Protein AF-A0A950K6H1-F1 (afdb_monomer)

Sequence (233 aa):
MTDSRLSSCKRCFKPLAPEDFAQDRAMVLLGRAYCSFCLEAMTPTCHLCRKPVHEADFADGRAVTLQGVRFCDSCMEQAVRSEEPLHVVRVEKPDLGGKSRRASIRFVPPLDCELILKPSGLKGLLSANVAKLWIDVSEGGLRAIVQGKYPSGDLLQGKFVHPELDGKMEFEGVVRHARLSERFPDCTLVGLMFQEPSTLLQAFIRDVLGRDPGMYSLNPPTPKPRPPSARSA

Mean predicted aligned error: 16.95 Å

Foldseek 3Di:
DPPQPQAAALQPRHTDDPVCVVVVQWDQDPNHIHGPVVVQVVFAAAPPPRHGDHPVCVVVVQWDQDPNGIHGNVCVVVVVVVPPPPPPPPPPDDPDDDPPPDDWDKFAADPQKDKFKAFDDPRRVPDGRQFSAWGIDILFWGKTKGAADDAFQTKMKMWIDGPPDPDIDIWMWTFHDWDDDPVDPRIIITITTTDPRDPVNNCCCCPPRVDDPSPDPPDDPDPDPDPDPPPDD

Structure (mmCIF, N/CA/C/O backbone):
data_AF-A0A950K6H1-F1
#
_entry.id   AF-A0A950K6H1-F1
#
loop_
_atom_site.group_PDB
_atom_site.id
_atom_site.type_symbol
_atom_site.label_atom_id
_atom_site.label_alt_id
_atom_site.label_comp_id
_atom_site.label_asym_id
_atom_site.label_entity_id
_atom_site.label_seq_id
_atom_site.pdbx_PDB_ins_code
_atom_site.Cartn_x
_atom_site.Cartn_y
_atom_site.Cartn_z
_atom_site.occupancy
_atom_site.B_iso_or_equiv
_atom_site.auth_seq_id
_atom_site.auth_comp_id
_atom_site.auth_asym_id
_atom_site.auth_atom_id
_atom_site.pdbx_PDB_model_num
ATOM 1 N N . MET A 1 1 ? -26.981 -26.050 -14.667 1.00 37.44 1 MET A N 1
ATOM 2 C CA . MET A 1 1 ? -26.924 -24.953 -13.680 1.00 37.44 1 MET A CA 1
ATOM 3 C C . MET A 1 1 ? -25.474 -24.513 -13.574 1.00 37.44 1 MET A C 1
ATOM 5 O O . MET A 1 1 ? -24.704 -25.137 -12.860 1.00 37.44 1 MET A O 1
ATOM 9 N N . THR A 1 2 ? -25.059 -23.548 -14.392 1.00 42.50 2 THR A N 1
ATOM 10 C CA . THR A 1 2 ? -23.705 -22.984 -14.355 1.00 42.50 2 THR A CA 1
ATOM 11 C C . THR A 1 2 ? -23.671 -21.921 -13.272 1.00 42.50 2 THR A C 1
ATOM 13 O O . THR A 1 2 ? -24.228 -20.836 -13.434 1.00 42.50 2 THR A O 1
ATOM 16 N N . ASP A 1 3 ? -23.065 -22.289 -12.149 1.00 41.00 3 ASP A N 1
ATOM 17 C CA . ASP A 1 3 ? -22.821 -21.442 -10.990 1.00 41.00 3 ASP A CA 1
ATOM 18 C C . ASP A 1 3 ? -21.875 -20.306 -11.411 1.00 41.00 3 ASP A C 1
ATOM 20 O O . ASP A 1 3 ? -20.647 -20.403 -11.355 1.00 41.00 3 ASP A O 1
ATOM 24 N N . SER A 1 4 ? -22.466 -19.262 -11.991 1.00 49.91 4 SER A N 1
ATOM 25 C CA . SER A 1 4 ? -21.764 -18.098 -12.516 1.00 49.91 4 SER A CA 1
ATOM 26 C C . SER A 1 4 ? -21.333 -17.286 -11.311 1.00 49.91 4 SER A C 1
ATOM 28 O O . SER A 1 4 ? -22.061 -16.408 -10.852 1.00 49.91 4 SER A O 1
ATOM 30 N N . ARG A 1 5 ? -20.180 -17.646 -10.735 1.00 59.09 5 ARG A N 1
ATOM 31 C CA . ARG A 1 5 ? -19.565 -16.898 -9.640 1.00 59.09 5 ARG A CA 1
ATOM 32 C C . ARG A 1 5 ? -19.398 -15.458 -10.104 1.00 59.09 5 ARG A C 1
ATOM 34 O O . ARG A 1 5 ? -18.479 -15.149 -10.859 1.00 59.09 5 ARG A O 1
ATOM 41 N N . LEU A 1 6 ? -20.310 -14.602 -9.653 1.00 63.28 6 LEU A N 1
ATOM 42 C CA . LEU A 1 6 ? -20.208 -13.161 -9.800 1.00 63.28 6 LEU A CA 1
ATOM 43 C C . LEU A 1 6 ? -18.858 -12.758 -9.215 1.00 63.28 6 LEU A C 1
ATOM 45 O O . LEU A 1 6 ? -18.609 -12.897 -8.015 1.00 63.28 6 LEU A O 1
ATOM 49 N N . SER A 1 7 ? -17.958 -12.331 -10.089 1.00 80.69 7 SER A N 1
ATOM 50 C CA . SER A 1 7 ? -16.688 -11.766 -9.664 1.00 80.69 7 SER A CA 1
ATOM 51 C C . SER A 1 7 ? -16.955 -10.334 -9.210 1.00 80.69 7 SER A C 1
ATOM 53 O O . SER A 1 7 ? -17.874 -9.678 -9.685 1.00 80.69 7 SER A O 1
ATOM 55 N N . SER A 1 8 ? -16.217 -9.841 -8.222 1.00 91.06 8 SER A N 1
ATOM 56 C CA . SER A 1 8 ? -16.314 -8.446 -7.789 1.00 91.06 8 SER A CA 1
ATOM 57 C C . SER A 1 8 ? -14.997 -7.742 -8.059 1.00 91.06 8 SER A C 1
ATOM 59 O O . SER A 1 8 ? -13.924 -8.346 -7.990 1.00 91.06 8 SER A O 1
ATOM 61 N N . CYS A 1 9 ? -15.073 -6.454 -8.391 1.00 85.50 9 CYS A N 1
ATOM 62 C CA . CYS A 1 9 ? -13.895 -5.625 -8.571 1.00 85.50 9 CYS A CA 1
ATOM 63 C C . CYS A 1 9 ? -13.080 -5.645 -7.280 1.00 85.50 9 CYS A C 1
ATOM 65 O O . CYS A 1 9 ? -13.555 -5.223 -6.228 1.00 85.50 9 CYS A O 1
ATOM 67 N N . LYS A 1 10 ? -11.822 -6.065 -7.359 1.00 84.00 10 LYS A N 1
ATOM 68 C CA . LYS A 1 10 ? -10.937 -6.194 -6.205 1.00 84.00 10 LYS A CA 1
ATOM 69 C C . LYS A 1 10 ? -10.739 -4.875 -5.459 1.00 84.00 10 LYS A C 1
ATOM 71 O O . LYS A 1 10 ? -10.512 -4.890 -4.252 1.00 84.00 10 LYS A O 1
ATOM 76 N N . ARG A 1 11 ? -10.812 -3.745 -6.170 1.00 78.44 11 ARG A N 1
ATOM 77 C CA . ARG A 1 11 ? -10.547 -2.409 -5.621 1.00 78.44 11 ARG A CA 1
ATOM 78 C C . ARG A 1 11 ? -11.780 -1.756 -4.996 1.00 78.44 11 ARG A C 1
ATOM 80 O O . ARG A 1 11 ? -11.687 -1.235 -3.892 1.00 78.44 11 ARG A O 1
ATOM 87 N N . CYS A 1 12 ? -12.916 -1.753 -5.694 1.00 85.19 12 CYS A N 1
ATOM 88 C CA . CYS A 1 12 ? -14.131 -1.060 -5.239 1.00 85.19 12 CYS A CA 1
ATOM 89 C C . CYS A 1 12 ? -15.269 -1.994 -4.816 1.00 85.19 12 CYS A C 1
ATOM 91 O O . CYS A 1 12 ? -16.334 -1.511 -4.448 1.00 85.19 12 CYS A O 1
ATOM 93 N N . PHE A 1 13 ? -15.066 -3.312 -4.881 1.00 87.25 13 PHE A N 1
ATOM 94 C CA . PHE A 1 13 ? -16.049 -4.353 -4.560 1.00 87.25 13 PHE A CA 1
ATOM 95 C C . PHE A 1 13 ? -17.332 -4.320 -5.407 1.00 87.25 13 PHE A C 1
ATOM 97 O O . PHE A 1 13 ? -18.255 -5.086 -5.136 1.00 87.25 13 PHE A O 1
ATOM 104 N N . LYS A 1 14 ? -17.391 -3.487 -6.460 1.00 88.94 14 LYS A N 1
ATOM 105 C CA . LYS A 1 14 ? -18.505 -3.468 -7.416 1.00 88.94 14 LYS A CA 1
ATOM 106 C C . LYS A 1 14 ? -18.672 -4.871 -8.023 1.00 88.94 14 LYS A C 1
ATOM 108 O O . LYS A 1 14 ? -17.669 -5.406 -8.502 1.00 88.94 14 LYS A O 1
ATOM 113 N N . PRO A 1 15 ? -19.878 -5.463 -8.021 1.00 91.81 15 PRO A N 1
ATOM 114 C CA . PRO A 1 15 ? -20.121 -6.721 -8.716 1.00 91.81 15 PRO A CA 1
ATOM 115 C C . PRO A 1 15 ? -19.851 -6.545 -10.215 1.00 91.81 15 PRO A C 1
ATOM 117 O O . PRO A 1 15 ? -20.205 -5.518 -10.794 1.00 91.81 15 PRO A O 1
ATOM 120 N N . LEU A 1 16 ? -19.181 -7.530 -10.802 1.00 90.88 16 LEU A N 1
ATOM 121 C CA . LEU A 1 16 ? -18.808 -7.593 -12.208 1.00 90.88 16 LEU A CA 1
ATOM 122 C C . LEU A 1 16 ? -19.542 -8.770 -12.832 1.00 90.88 16 LEU A C 1
ATOM 124 O O . LEU A 1 16 ? -19.395 -9.920 -12.403 1.00 90.88 16 LEU A O 1
ATOM 128 N N . ALA A 1 17 ? -20.362 -8.460 -13.823 1.00 91.19 17 ALA A N 1
ATOM 129 C CA . ALA A 1 17 ? -21.080 -9.463 -14.580 1.00 91.19 17 ALA A CA 1
ATOM 130 C C . ALA A 1 17 ? -20.178 -10.005 -15.707 1.00 91.19 17 ALA A C 1
ATOM 132 O O . ALA A 1 17 ? -19.248 -9.311 -16.129 1.00 91.19 17 ALA A O 1
ATOM 133 N N . PRO A 1 18 ? -20.405 -11.228 -16.215 1.00 87.81 18 PRO A N 1
ATOM 134 C CA . PRO A 1 18 ? -19.658 -11.763 -17.357 1.00 87.81 18 PRO A CA 1
ATOM 135 C C . PRO A 1 18 ? -19.636 -10.815 -18.569 1.00 87.81 18 PRO A C 1
ATOM 137 O O . PRO A 1 18 ? -18.629 -10.719 -19.270 1.00 87.81 18 PRO A O 1
ATOM 140 N N . GLU A 1 19 ? -20.713 -10.057 -18.775 1.00 90.50 19 GLU A N 1
ATOM 141 C CA . GLU A 1 19 ? -20.852 -9.071 -19.846 1.00 90.50 19 GLU A CA 1
ATOM 142 C C . GLU A 1 19 ? -19.884 -7.894 -19.684 1.00 90.50 19 GLU A C 1
ATOM 144 O O . GLU A 1 19 ? -19.441 -7.336 -20.685 1.00 90.50 19 GLU A O 1
ATOM 149 N N . ASP A 1 20 ? -19.508 -7.535 -18.450 1.00 87.62 20 ASP A N 1
ATOM 150 C CA . ASP A 1 20 ? -18.520 -6.480 -18.211 1.00 87.62 20 ASP A CA 1
ATOM 151 C C . ASP A 1 20 ? -17.143 -6.885 -18.757 1.00 87.62 20 ASP A C 1
ATOM 153 O O . ASP A 1 20 ? -16.420 -6.035 -19.268 1.00 87.62 20 ASP A O 1
ATOM 157 N N . PHE A 1 21 ? -16.787 -8.171 -18.703 1.00 85.94 21 PHE A N 1
ATOM 158 C CA . PHE A 1 21 ? -15.536 -8.677 -19.281 1.00 85.94 21 PHE A CA 1
ATOM 159 C C . PHE A 1 21 ? -15.615 -8.777 -20.802 1.00 85.94 21 PHE A C 1
ATOM 161 O O . PHE A 1 21 ? -14.654 -8.447 -21.485 1.00 85.94 21 PHE A O 1
ATOM 168 N N . ALA A 1 22 ? -16.765 -9.188 -21.341 1.00 85.62 22 ALA A N 1
ATOM 169 C CA . ALA A 1 22 ? -16.975 -9.257 -22.786 1.00 85.62 22 ALA A CA 1
ATOM 170 C C . ALA A 1 22 ? -16.971 -7.872 -23.465 1.00 85.62 22 ALA A C 1
ATOM 172 O O . ALA A 1 22 ? -16.726 -7.780 -24.663 1.00 85.62 22 ALA A O 1
ATOM 173 N N . GLN A 1 23 ? -17.270 -6.807 -22.713 1.00 87.69 23 GLN A N 1
ATOM 174 C CA . GLN A 1 23 ? -17.321 -5.421 -23.196 1.00 87.69 23 GLN A CA 1
ATOM 175 C C . GLN A 1 23 ? -16.101 -4.581 -22.780 1.00 87.69 23 GLN A C 1
ATOM 177 O O . GLN A 1 23 ? -16.183 -3.354 -22.824 1.00 87.69 23 GLN A O 1
ATOM 182 N N . ASP A 1 24 ? -15.017 -5.203 -22.300 1.00 82.31 24 ASP A N 1
ATOM 183 C CA . ASP A 1 24 ? -13.815 -4.524 -21.780 1.00 82.31 24 ASP A CA 1
ATOM 184 C C . ASP A 1 24 ? -14.096 -3.495 -20.658 1.00 82.31 24 ASP A C 1
ATOM 186 O O . ASP A 1 24 ? -13.297 -2.607 -20.354 1.00 82.31 24 ASP A O 1
ATOM 190 N N . ARG A 1 25 ? -15.242 -3.616 -19.979 1.00 83.88 25 ARG A N 1
ATOM 191 C CA . ARG A 1 25 ? -15.617 -2.822 -18.793 1.00 83.88 25 ARG A CA 1
ATOM 192 C C . ARG A 1 25 ? -15.052 -3.410 -17.502 1.00 83.88 25 ARG A C 1
ATOM 194 O O . ARG A 1 25 ? -15.113 -2.768 -16.447 1.00 83.88 25 ARG A O 1
ATOM 201 N N . ALA A 1 26 ? -14.490 -4.608 -17.576 1.00 85.75 26 ALA A N 1
ATOM 202 C CA . ALA A 1 26 ? -13.749 -5.268 -16.522 1.00 85.75 26 ALA A CA 1
ATOM 203 C C . ALA A 1 26 ? -12.592 -6.078 -17.111 1.00 85.75 26 ALA A C 1
ATOM 205 O O . ALA A 1 26 ? -12.701 -6.633 -18.198 1.00 85.75 26 ALA A O 1
ATOM 206 N N . MET A 1 27 ? -11.495 -6.182 -16.368 1.00 85.31 27 MET A N 1
ATOM 207 C CA . MET A 1 27 ? -10.331 -6.975 -16.761 1.00 85.31 27 MET A CA 1
ATOM 208 C C . MET A 1 27 ? -9.844 -7.807 -15.581 1.00 85.31 27 MET A C 1
ATOM 210 O O . MET A 1 27 ? -9.952 -7.391 -14.423 1.00 85.31 27 MET A O 1
ATOM 214 N N . VAL A 1 28 ? -9.297 -8.985 -15.877 1.00 78.81 28 VAL A N 1
ATOM 215 C CA . VAL A 1 28 ? -8.592 -9.806 -14.893 1.00 78.81 28 VAL A CA 1
ATOM 216 C C . VAL A 1 28 ? -7.100 -9.508 -14.988 1.00 78.81 28 VAL A C 1
ATOM 218 O O . VAL A 1 28 ? -6.472 -9.798 -15.999 1.00 78.81 28 VAL A O 1
ATOM 221 N N . LEU A 1 29 ? -6.529 -8.957 -13.921 1.00 66.19 29 LEU A N 1
ATOM 222 C CA . LEU A 1 29 ? -5.090 -8.758 -13.769 1.00 66.19 29 LEU A CA 1
ATOM 223 C C . LEU A 1 29 ? -4.595 -9.640 -12.628 1.00 66.19 29 LEU A C 1
ATOM 225 O O . LEU A 1 29 ? -5.136 -9.577 -11.523 1.00 66.19 29 LEU A O 1
ATOM 229 N N . LEU A 1 30 ? -3.590 -10.479 -12.898 1.00 71.62 30 LEU A N 1
ATOM 230 C CA . LEU A 1 30 ? -2.987 -11.383 -11.905 1.00 71.62 30 LEU A CA 1
ATOM 231 C C . LEU A 1 30 ? -4.039 -12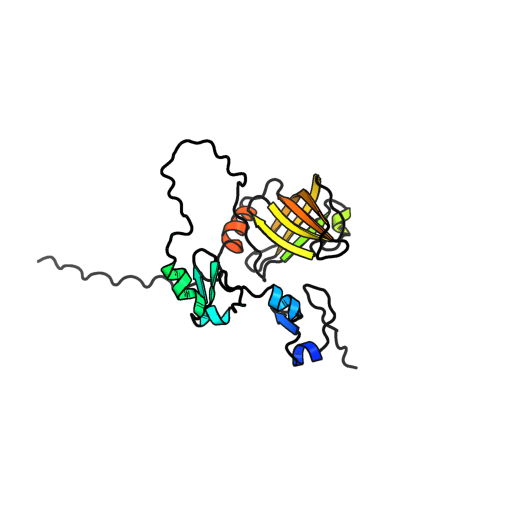.227 -11.149 1.00 71.62 30 LEU A C 1
ATOM 233 O O . LEU A 1 30 ? -4.023 -12.344 -9.925 1.00 71.62 30 LEU A O 1
ATOM 237 N N . GLY A 1 31 ? -5.022 -12.763 -11.882 1.00 70.75 31 GLY A N 1
ATOM 238 C CA . GLY A 1 31 ? -6.105 -13.578 -11.315 1.00 70.75 31 GLY A CA 1
ATOM 239 C C . GLY A 1 31 ? -7.152 -12.801 -10.503 1.00 70.75 31 GLY A C 1
ATOM 240 O O . GLY A 1 31 ? -8.008 -13.413 -9.864 1.00 70.75 31 GLY A O 1
ATOM 241 N N . ARG A 1 32 ? -7.116 -11.463 -10.510 1.00 80.12 32 ARG A N 1
ATOM 242 C CA . ARG A 1 32 ? -8.060 -10.589 -9.796 1.00 80.12 32 ARG A CA 1
ATOM 243 C C . ARG A 1 32 ? -8.846 -9.736 -10.778 1.00 80.12 32 ARG A C 1
ATOM 245 O O . ARG A 1 32 ? -8.272 -9.138 -11.680 1.00 80.12 32 ARG A O 1
ATOM 252 N N . ALA A 1 33 ? -10.158 -9.654 -10.589 1.00 84.69 33 ALA A N 1
ATOM 253 C CA . ALA A 1 33 ? -11.021 -8.845 -11.441 1.00 84.69 33 ALA A CA 1
ATOM 254 C C . ALA A 1 33 ? -11.026 -7.374 -11.002 1.00 84.69 33 ALA A C 1
ATOM 256 O O . ALA A 1 33 ? -11.106 -7.081 -9.810 1.00 84.69 33 ALA A O 1
ATOM 257 N N . TYR A 1 34 ? -10.996 -6.440 -11.947 1.00 85.00 34 TYR A N 1
ATOM 258 C CA . TYR A 1 34 ? -11.088 -5.000 -11.708 1.00 85.00 34 TYR A CA 1
ATOM 259 C C . TYR A 1 34 ? -12.068 -4.370 -12.700 1.00 85.00 34 TYR A C 1
ATOM 261 O O . TYR A 1 34 ? -12.096 -4.764 -13.860 1.00 85.00 34 TYR A O 1
ATOM 269 N N . CYS A 1 35 ? -12.854 -3.378 -12.268 1.00 89.31 35 CYS A N 1
ATOM 270 C CA . CYS A 1 35 ? -13.649 -2.571 -13.198 1.00 89.31 35 CYS A CA 1
ATOM 271 C C . CYS A 1 35 ? -12.766 -1.564 -13.947 1.00 89.31 35 CYS A C 1
ATOM 273 O O . CYS A 1 35 ? -11.751 -1.112 -13.407 1.00 89.31 35 CYS A O 1
ATOM 275 N N . SER A 1 36 ? -13.198 -1.155 -15.140 1.00 85.88 36 SER A N 1
ATOM 276 C CA . SER A 1 36 ? -12.509 -0.189 -16.007 1.00 85.88 36 SER A CA 1
ATOM 277 C C . SER A 1 36 ? -12.132 1.099 -15.279 1.00 85.88 36 SER A C 1
ATOM 279 O O . SER A 1 36 ? -10.978 1.502 -15.308 1.00 85.88 36 SER A O 1
ATOM 281 N N . PHE A 1 37 ? -13.048 1.679 -14.502 1.00 84.25 37 PHE A N 1
ATOM 282 C CA . PHE A 1 37 ? -12.764 2.895 -13.733 1.00 84.25 37 PHE A CA 1
ATOM 283 C C . PHE A 1 37 ? -11.626 2.708 -12.717 1.00 84.25 37 PHE A C 1
ATOM 285 O O . PHE A 1 37 ? -10.766 3.569 -12.534 1.00 84.25 37 PHE A O 1
ATOM 292 N N . CYS A 1 38 ? -11.610 1.570 -12.018 1.00 79.88 38 CYS A N 1
ATOM 293 C CA . CYS A 1 38 ? -10.542 1.269 -11.074 1.00 79.88 38 CYS A CA 1
ATOM 294 C C . CYS A 1 38 ? -9.221 0.978 -11.777 1.00 79.88 38 CYS A C 1
ATOM 296 O O . CYS A 1 38 ? -8.193 1.319 -11.196 1.00 79.88 38 CYS A O 1
ATOM 298 N N . LEU A 1 39 ? -9.257 0.374 -12.968 1.00 77.06 39 LEU A N 1
ATOM 299 C CA . LEU A 1 39 ? -8.095 0.141 -13.826 1.00 77.06 39 LEU A CA 1
ATOM 300 C C . LEU A 1 39 ? -7.504 1.456 -14.322 1.00 77.06 39 LEU A C 1
ATOM 302 O O . LEU A 1 39 ? -6.329 1.687 -14.075 1.00 77.06 39 LEU A O 1
ATOM 306 N N . GLU A 1 40 ? -8.315 2.348 -14.891 1.00 76.00 40 GLU A N 1
ATOM 307 C CA . GLU A 1 40 ? -7.899 3.690 -15.324 1.00 76.00 40 GLU A CA 1
ATOM 308 C C . GLU A 1 40 ? -7.264 4.479 -14.176 1.00 76.00 40 GLU A C 1
ATOM 310 O O . GLU A 1 40 ? -6.210 5.089 -14.324 1.00 76.00 40 GLU A O 1
ATOM 315 N N . ALA A 1 41 ? -7.855 4.407 -12.981 1.00 74.19 41 ALA A N 1
ATOM 316 C CA . ALA A 1 41 ? -7.310 5.048 -11.789 1.00 74.19 41 ALA A CA 1
ATOM 317 C C . ALA A 1 41 ? -6.044 4.367 -11.225 1.00 74.19 41 ALA A C 1
ATOM 319 O O . ALA A 1 41 ? -5.508 4.837 -10.218 1.00 74.19 41 ALA A O 1
ATOM 320 N N . MET A 1 42 ? -5.628 3.214 -11.754 1.00 72.00 42 MET A N 1
ATOM 321 C CA . MET A 1 42 ? -4.324 2.584 -11.484 1.00 72.00 42 MET A CA 1
ATOM 322 C C . MET A 1 42 ? -3.361 2.763 -12.655 1.00 72.00 42 MET A C 1
ATOM 324 O O . MET A 1 42 ? -2.160 2.583 -12.461 1.00 72.00 42 MET A O 1
ATOM 328 N N . THR A 1 43 ? -3.862 3.107 -13.845 1.00 76.12 43 THR A N 1
ATOM 329 C CA . THR A 1 43 ? -3.027 3.295 -15.021 1.00 76.12 43 THR A CA 1
ATOM 330 C C . THR A 1 43 ? -2.043 4.427 -14.742 1.00 76.12 43 THR A C 1
ATOM 332 O O . THR A 1 43 ? -2.446 5.525 -14.338 1.00 76.12 43 THR A O 1
ATOM 335 N N . PRO A 1 44 ? -0.738 4.178 -14.919 1.00 76.06 44 PRO A N 1
ATOM 336 C CA . PRO A 1 44 ? 0.261 5.226 -14.849 1.00 76.06 44 PRO A CA 1
ATOM 337 C C . PRO A 1 44 ? -0.117 6.383 -15.771 1.00 76.06 44 PRO A C 1
ATOM 339 O O . PRO A 1 44 ? -0.631 6.164 -16.860 1.00 76.06 44 PRO A O 1
ATOM 342 N N . THR A 1 45 ? 0.135 7.620 -15.353 1.00 86.00 45 THR A N 1
ATOM 343 C CA . THR A 1 45 ? -0.126 8.797 -16.192 1.00 86.00 45 THR A CA 1
ATOM 344 C C . THR A 1 45 ? 1.162 9.553 -16.458 1.00 86.00 45 THR A C 1
ATOM 346 O O . THR A 1 45 ? 2.074 9.574 -15.629 1.00 86.00 45 THR A O 1
ATOM 349 N N . CYS A 1 46 ? 1.236 10.188 -17.625 1.00 87.75 46 CYS A N 1
ATOM 350 C CA . CYS A 1 46 ? 2.344 11.045 -17.996 1.00 87.75 46 CYS A CA 1
ATOM 351 C C . CYS A 1 46 ? 2.394 12.246 -17.051 1.00 87.75 46 CYS A C 1
ATOM 353 O O . CYS A 1 46 ? 1.383 12.900 -16.797 1.00 87.75 46 CYS A O 1
ATOM 355 N N . HIS A 1 47 ? 3.579 12.578 -16.553 1.00 84.69 47 HIS A N 1
ATOM 356 C CA . HIS A 1 47 ? 3.752 13.671 -15.604 1.00 84.69 47 HIS A CA 1
ATOM 357 C C . HIS A 1 47 ? 3.338 15.038 -16.157 1.00 84.69 47 HIS A C 1
ATOM 359 O O . HIS A 1 47 ? 2.721 15.823 -15.435 1.00 84.69 47 HIS A O 1
ATOM 365 N N . LEU A 1 48 ? 3.643 15.299 -17.431 1.00 86.94 48 LEU A N 1
ATOM 366 C CA . LEU A 1 48 ? 3.354 16.575 -18.082 1.00 86.94 48 LEU A CA 1
ATOM 367 C C . LEU A 1 48 ? 1.886 16.669 -18.497 1.00 86.94 48 LEU A C 1
ATOM 369 O O . LEU A 1 48 ? 1.149 17.510 -17.989 1.00 86.94 48 LEU A O 1
ATOM 373 N N . CYS A 1 49 ? 1.435 15.784 -19.386 1.00 89.94 49 CYS A N 1
ATOM 374 C CA . CYS A 1 49 ? 0.109 15.904 -19.994 1.00 89.94 49 CYS A CA 1
ATOM 375 C C . CYS A 1 49 ? -0.999 15.128 -19.270 1.00 89.94 49 CYS A C 1
ATOM 377 O O . CYS A 1 49 ? -2.155 15.213 -19.677 1.00 89.94 49 CYS A O 1
ATOM 379 N N . ARG A 1 50 ? -0.668 14.353 -18.225 1.00 85.38 50 ARG A N 1
ATOM 380 C CA . ARG A 1 50 ? -1.600 13.524 -17.432 1.00 85.38 50 ARG A CA 1
ATOM 381 C C . ARG A 1 50 ? -2.358 12.452 -18.217 1.00 85.38 50 ARG A C 1
ATOM 383 O O . ARG A 1 50 ? -3.207 11.780 -17.639 1.00 85.38 50 ARG A O 1
ATOM 390 N N . LYS A 1 51 ? -2.028 12.242 -19.494 1.00 88.06 51 LYS A N 1
ATOM 391 C CA . LYS A 1 51 ? -2.586 11.145 -20.291 1.00 88.06 51 LYS A CA 1
ATOM 392 C C . LYS A 1 51 ? -2.146 9.792 -19.718 1.00 88.06 51 LYS A C 1
ATOM 394 O O . LYS A 1 51 ? -1.022 9.712 -19.214 1.00 88.06 51 LYS A O 1
ATOM 399 N N . PRO A 1 52 ? -2.992 8.751 -19.787 1.00 82.69 52 PRO A N 1
ATOM 400 C CA . PRO A 1 52 ? -2.597 7.390 -19.444 1.00 82.69 52 PRO A CA 1
ATOM 401 C C . PRO A 1 52 ? -1.373 6.949 -20.254 1.00 82.69 52 PRO A C 1
ATOM 403 O O . PRO A 1 52 ? -1.230 7.323 -21.416 1.00 82.69 52 PRO A O 1
ATOM 406 N N . VAL A 1 53 ? -0.492 6.186 -19.619 1.00 85.88 53 VAL A N 1
ATOM 407 C CA . VAL A 1 53 ? 0.696 5.579 -20.219 1.00 85.88 53 VAL A CA 1
ATOM 408 C C 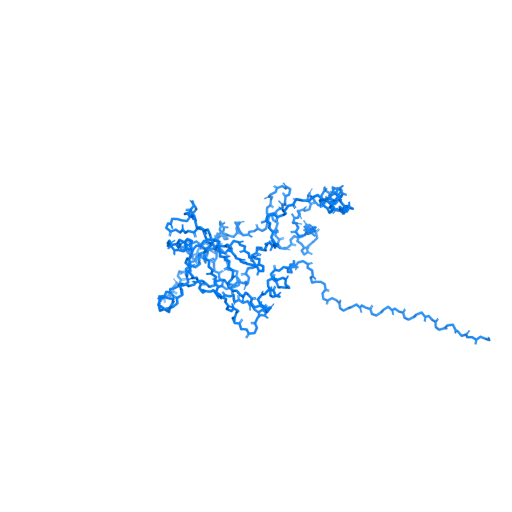. VAL A 1 53 ? 0.661 4.100 -19.867 1.00 85.88 53 VAL A C 1
ATOM 410 O O . VAL A 1 53 ? 0.705 3.740 -18.686 1.00 85.88 53 VAL A O 1
ATOM 413 N N . HIS A 1 54 ? 0.530 3.251 -20.878 1.00 82.00 54 HIS A N 1
ATOM 414 C CA . HIS A 1 54 ? 0.422 1.810 -20.700 1.00 82.00 54 HIS A CA 1
ATOM 415 C C . HIS A 1 54 ? 1.811 1.169 -20.685 1.00 82.00 54 HIS A C 1
ATOM 417 O O . HIS A 1 54 ? 2.755 1.697 -21.261 1.00 82.00 54 HIS A O 1
ATOM 423 N N . GLU A 1 55 ? 1.952 0.005 -20.046 1.00 75.31 55 GLU A N 1
ATOM 424 C CA . GLU A 1 55 ? 3.236 -0.717 -20.010 1.00 75.31 55 GLU A CA 1
ATOM 425 C C . GLU A 1 55 ? 3.747 -1.087 -21.409 1.00 75.31 55 GLU A C 1
ATOM 427 O O . GLU A 1 55 ? 4.945 -0.995 -21.667 1.00 75.31 55 GLU A O 1
ATOM 432 N N . ALA A 1 56 ? 2.835 -1.414 -22.331 1.00 73.81 56 ALA A N 1
ATOM 433 C CA . ALA A 1 56 ? 3.167 -1.668 -23.731 1.00 73.81 56 ALA A CA 1
ATOM 434 C C . ALA A 1 56 ? 3.867 -0.469 -24.394 1.00 73.81 56 ALA A C 1
ATOM 436 O O . ALA A 1 56 ? 4.786 -0.659 -25.183 1.00 73.81 56 ALA A O 1
ATOM 437 N N . ASP A 1 57 ? 3.514 0.765 -24.012 1.00 81.00 57 ASP A N 1
ATOM 438 C CA . ASP A 1 57 ? 4.155 1.959 -24.563 1.00 81.00 57 ASP A CA 1
ATOM 439 C C . ASP A 1 57 ? 5.634 2.041 -24.153 1.00 81.00 57 ASP A C 1
ATOM 441 O O . ASP A 1 57 ? 6.454 2.511 -24.934 1.00 81.00 57 ASP A O 1
ATOM 445 N N . PHE A 1 58 ? 6.008 1.545 -22.967 1.00 78.00 58 PHE A N 1
ATOM 446 C CA . PHE A 1 58 ? 7.414 1.479 -22.549 1.00 78.00 58 PHE A CA 1
ATOM 447 C C . PHE A 1 58 ? 8.176 0.380 -23.290 1.00 78.00 58 PHE A C 1
ATOM 449 O O . PHE A 1 58 ? 9.309 0.606 -23.710 1.00 78.00 58 PHE A O 1
ATOM 456 N N . ALA A 1 59 ? 7.556 -0.790 -23.478 1.00 72.81 59 ALA A N 1
ATOM 457 C CA . ALA A 1 59 ? 8.150 -1.890 -24.239 1.00 72.81 59 ALA A CA 1
ATOM 458 C C . ALA A 1 59 ? 8.414 -1.496 -25.704 1.00 72.81 59 ALA A C 1
ATOM 460 O O . ALA A 1 59 ? 9.447 -1.856 -26.264 1.00 72.81 59 ALA A O 1
ATOM 461 N N . ASP A 1 60 ? 7.520 -0.692 -26.283 1.00 81.62 60 ASP A N 1
ATOM 462 C CA . ASP A 1 60 ? 7.623 -0.179 -27.651 1.00 81.62 60 ASP A CA 1
ATOM 463 C C . ASP A 1 60 ? 8.500 1.085 -27.771 1.00 81.62 60 ASP A C 1
ATOM 465 O O . ASP A 1 60 ? 8.643 1.634 -28.863 1.00 81.62 60 ASP A O 1
ATOM 469 N N . GLY A 1 61 ? 9.046 1.605 -26.663 1.00 81.44 61 GLY A N 1
ATOM 470 C CA . GLY A 1 61 ? 9.821 2.854 -26.646 1.00 81.44 61 GLY A CA 1
ATOM 471 C C . GLY A 1 61 ? 9.002 4.129 -26.905 1.00 81.44 61 GLY A C 1
ATOM 472 O O . GLY A 1 61 ? 9.572 5.196 -27.113 1.00 81.44 61 GLY A O 1
ATOM 473 N N . ARG A 1 62 ? 7.668 4.040 -26.867 1.00 86.44 62 ARG A N 1
ATOM 474 C CA . ARG A 1 62 ? 6.699 5.152 -26.962 1.00 86.44 62 ARG A CA 1
ATOM 475 C C . ARG A 1 62 ? 6.397 5.800 -25.605 1.00 86.44 62 ARG A C 1
ATOM 477 O O . ARG A 1 62 ? 5.525 6.660 -25.479 1.00 86.44 62 ARG A O 1
ATOM 484 N N . ALA A 1 63 ? 7.092 5.385 -24.560 1.00 88.50 63 ALA A N 1
ATOM 485 C CA . ALA A 1 63 ? 7.081 6.012 -23.255 1.00 88.50 63 ALA A CA 1
ATOM 486 C C . ALA A 1 63 ? 8.436 5.808 -22.586 1.00 88.50 63 ALA A C 1
ATOM 488 O O . ALA A 1 63 ? 9.128 4.822 -22.836 1.00 88.50 63 ALA A O 1
ATOM 489 N N . VAL A 1 64 ? 8.805 6.734 -21.706 1.00 86.06 64 VAL A N 1
ATOM 490 C CA . VAL A 1 64 ? 10.072 6.678 -20.976 1.00 86.06 64 VAL A CA 1
ATOM 491 C C . VAL A 1 64 ? 9.860 7.017 -19.510 1.00 86.06 64 VAL A C 1
ATOM 493 O O . VAL A 1 64 ? 8.993 7.825 -19.157 1.00 86.06 64 VAL A O 1
ATOM 496 N N . THR A 1 65 ? 10.675 6.417 -18.648 1.00 80.12 65 THR A N 1
ATOM 497 C CA . THR A 1 65 ? 10.810 6.852 -17.260 1.00 80.12 65 THR A CA 1
ATOM 498 C C . THR A 1 65 ? 12.129 7.599 -17.103 1.00 80.12 65 THR A C 1
ATOM 500 O O . THR A 1 65 ? 13.197 7.029 -17.308 1.00 80.12 65 THR A O 1
ATOM 503 N N . LEU A 1 66 ? 12.064 8.879 -16.740 1.00 77.69 66 LEU A N 1
ATOM 504 C CA . LEU A 1 66 ? 13.229 9.711 -16.438 1.00 77.69 66 LEU A CA 1
ATOM 505 C C . LEU A 1 66 ? 13.167 10.098 -14.963 1.00 77.69 66 LEU A C 1
ATOM 507 O O . LEU A 1 66 ? 12.182 10.680 -14.516 1.00 77.69 66 LEU A O 1
ATOM 511 N N . GLN A 1 67 ? 14.205 9.752 -14.196 1.00 74.31 67 GLN A N 1
ATOM 512 C CA . GLN A 1 67 ? 14.300 10.060 -12.759 1.00 74.31 67 GLN A CA 1
ATOM 513 C C . GLN A 1 67 ? 13.081 9.568 -11.941 1.00 74.31 67 GLN A C 1
ATOM 515 O O . GLN A 1 67 ? 12.600 10.254 -11.041 1.00 74.31 67 GLN A O 1
ATOM 520 N N . GLY A 1 68 ? 12.545 8.387 -12.276 1.00 65.75 68 GLY A N 1
ATOM 521 C CA . GLY A 1 68 ? 11.355 7.814 -11.629 1.00 65.75 68 GLY A CA 1
ATOM 522 C C . GLY A 1 68 ? 10.027 8.470 -12.032 1.00 65.75 68 GLY A C 1
ATOM 523 O O . GLY A 1 68 ? 8.982 8.175 -11.450 1.00 65.75 68 GLY A O 1
ATOM 524 N N . VAL A 1 69 ? 10.041 9.367 -13.022 1.00 81.06 69 VAL A N 1
ATOM 525 C CA . VAL A 1 69 ? 8.863 10.066 -13.541 1.00 81.06 69 VAL A CA 1
ATOM 526 C C . VAL A 1 69 ? 8.547 9.574 -14.952 1.00 81.06 69 VAL A C 1
ATOM 528 O O . VAL A 1 69 ? 9.430 9.473 -15.797 1.00 81.06 69 VAL A O 1
ATOM 531 N N . ARG A 1 70 ? 7.273 9.261 -15.213 1.00 83.00 70 ARG A N 1
ATOM 532 C CA . ARG A 1 70 ? 6.813 8.663 -16.476 1.00 83.00 70 ARG A CA 1
ATOM 533 C C . ARG A 1 70 ? 6.377 9.723 -17.486 1.00 83.00 70 ARG A C 1
ATOM 535 O O . ARG A 1 70 ? 5.601 10.625 -17.153 1.00 83.00 70 ARG A O 1
ATOM 542 N N . PHE A 1 71 ? 6.809 9.576 -18.734 1.00 87.38 71 PHE A N 1
ATOM 543 C CA . PHE A 1 71 ? 6.491 10.469 -19.847 1.00 87.38 71 PHE A CA 1
ATOM 544 C C . PHE A 1 71 ? 6.006 9.666 -21.059 1.00 87.38 71 PHE A C 1
ATOM 546 O O . PHE A 1 71 ? 6.562 8.620 -21.370 1.00 87.38 71 PHE A O 1
ATOM 553 N N . CYS A 1 72 ? 4.957 10.151 -21.727 1.00 92.56 72 CYS A N 1
ATOM 554 C CA . CYS A 1 72 ? 4.502 9.588 -23.001 1.00 92.56 72 CYS A CA 1
ATOM 555 C C . CYS A 1 72 ? 5.368 10.093 -24.163 1.00 92.56 72 CYS A C 1
ATOM 557 O O . CYS A 1 72 ? 6.020 11.127 -24.022 1.00 92.56 72 CYS A O 1
ATOM 559 N N . ASP A 1 73 ? 5.285 9.431 -25.314 1.00 93.38 73 ASP A N 1
ATOM 560 C CA . ASP A 1 73 ? 5.979 9.767 -26.565 1.00 93.38 73 ASP A CA 1
ATOM 561 C C . ASP A 1 73 ? 5.951 11.271 -26.883 1.00 93.38 73 ASP A C 1
ATOM 563 O O . ASP A 1 73 ? 6.982 11.937 -26.930 1.00 93.38 73 ASP A O 1
ATOM 567 N N . SER A 1 74 ? 4.751 11.860 -26.942 1.00 92.19 74 SER A N 1
ATOM 568 C CA . SER A 1 74 ? 4.584 13.285 -27.277 1.00 92.19 74 SER A CA 1
ATOM 569 C C . SER A 1 74 ? 5.236 14.261 -26.290 1.00 92.19 74 SER A C 1
ATOM 571 O O . SER A 1 74 ? 5.485 15.415 -26.625 1.00 92.19 74 SER A O 1
ATOM 573 N N . CYS A 1 75 ? 5.490 13.818 -25.059 1.00 91.50 75 CYS A N 1
ATOM 574 C CA . CYS A 1 75 ? 6.094 14.621 -24.001 1.00 91.50 75 CYS A CA 1
ATOM 575 C C . CYS A 1 75 ? 7.557 14.240 -23.742 1.00 91.50 75 CYS A C 1
ATOM 577 O O . CYS A 1 75 ? 8.212 14.900 -22.937 1.00 91.50 75 CYS A O 1
ATOM 579 N N . MET A 1 76 ? 8.062 13.191 -24.394 1.00 88.19 76 MET A N 1
ATOM 580 C CA . MET A 1 76 ? 9.394 12.641 -24.175 1.00 88.19 76 MET A CA 1
ATOM 581 C C . MET A 1 76 ? 10.477 13.628 -24.602 1.00 88.19 76 MET A C 1
ATOM 583 O O . MET A 1 76 ? 11.348 13.946 -23.799 1.00 88.19 76 MET A O 1
ATOM 587 N N . GLU A 1 77 ? 10.400 14.179 -25.817 1.00 82.38 77 GLU A N 1
ATOM 588 C CA . GLU A 1 77 ? 11.375 15.180 -26.275 1.00 82.38 77 GLU A CA 1
ATOM 589 C C . GLU A 1 77 ? 11.392 16.410 -25.374 1.00 82.38 77 GLU A C 1
ATOM 591 O O . GLU A 1 77 ? 12.456 16.946 -25.079 1.00 82.38 77 GLU A O 1
ATOM 596 N N . GLN A 1 78 ? 10.218 16.851 -24.913 1.00 83.62 78 GLN A N 1
ATOM 597 C CA . GLN A 1 78 ? 10.136 17.960 -23.978 1.00 83.62 78 GLN A CA 1
ATOM 598 C C . GLN A 1 78 ? 10.817 17.594 -22.662 1.00 83.62 78 GLN A C 1
ATOM 600 O O . GLN A 1 78 ? 11.598 18.397 -22.176 1.00 83.62 78 GLN A O 1
ATOM 605 N N . ALA A 1 79 ? 10.584 16.398 -22.118 1.00 79.19 79 ALA A N 1
ATOM 606 C CA . ALA A 1 79 ? 11.197 15.931 -20.875 1.00 79.19 79 ALA A CA 1
ATOM 607 C C . ALA A 1 79 ? 12.727 15.791 -20.970 1.00 79.19 79 ALA A C 1
ATOM 609 O O . ALA A 1 79 ? 13.423 16.132 -20.023 1.00 79.19 79 ALA A O 1
ATOM 610 N N . VAL A 1 80 ? 13.249 15.351 -22.120 1.00 79.62 80 VAL A N 1
ATOM 611 C CA . VAL A 1 80 ? 14.696 15.259 -22.383 1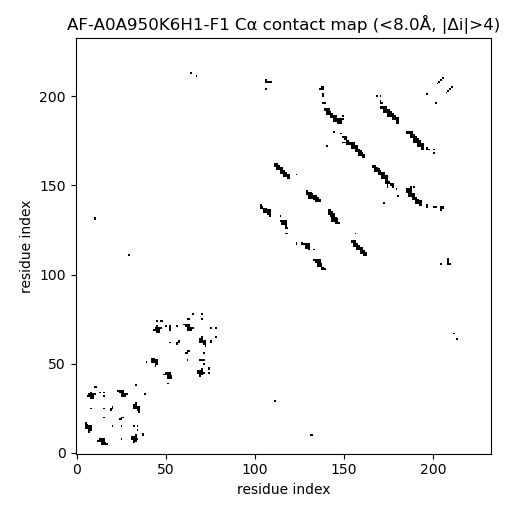.00 79.62 80 VAL A CA 1
ATOM 612 C C . VAL A 1 80 ? 15.308 16.645 -22.605 1.00 79.62 80 VAL A C 1
ATOM 614 O O . VAL A 1 80 ? 16.358 16.955 -22.066 1.00 79.62 80 VAL A O 1
ATOM 617 N N . ARG A 1 81 ? 14.653 17.528 -23.368 1.00 77.25 81 ARG A N 1
ATOM 618 C CA . ARG A 1 81 ? 15.157 18.896 -23.613 1.00 77.25 81 ARG A CA 1
ATOM 619 C C . ARG A 1 81 ? 15.028 19.807 -22.402 1.00 77.25 81 ARG A C 1
ATOM 621 O O . ARG A 1 81 ? 15.795 20.752 -22.275 1.00 77.25 81 ARG A O 1
ATOM 628 N N . SER A 1 82 ? 14.072 19.523 -21.521 1.00 65.31 82 SER A N 1
ATOM 629 C CA . SER A 1 82 ? 13.977 20.152 -20.206 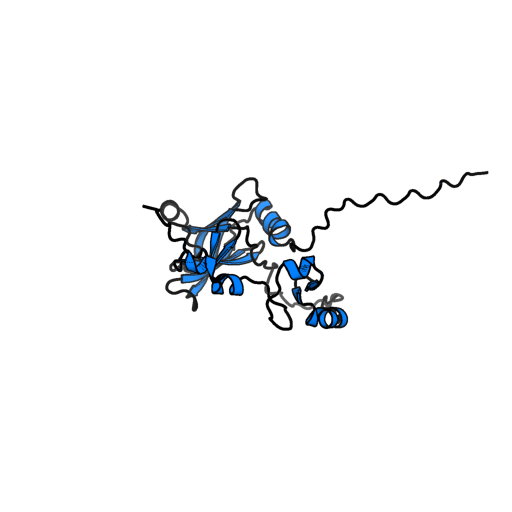1.00 65.31 82 SER A CA 1
ATOM 630 C C . SER A 1 82 ? 14.922 19.512 -19.193 1.00 65.31 82 SER A C 1
ATOM 632 O O . SER A 1 82 ? 14.677 19.634 -18.003 1.00 65.31 82 SER A O 1
ATOM 634 N N . GLU A 1 83 ? 16.062 18.976 -19.654 1.00 51.12 83 GLU A N 1
ATOM 635 C CA . GLU A 1 83 ? 17.335 18.845 -18.925 1.00 51.12 83 GLU A CA 1
ATOM 636 C C . GLU A 1 83 ? 17.846 20.172 -18.299 1.00 51.12 83 GLU A C 1
ATOM 638 O O . GLU A 1 83 ? 19.029 20.327 -17.999 1.00 51.12 83 GLU A O 1
ATOM 643 N N . GLU A 1 84 ? 16.964 21.122 -17.965 1.00 45.62 84 GLU A N 1
ATOM 644 C CA . GLU A 1 84 ? 17.113 21.727 -16.652 1.00 45.62 84 GLU A CA 1
ATOM 645 C C . GLU A 1 84 ? 17.113 20.562 -15.653 1.00 45.62 84 GLU A C 1
ATOM 647 O O . GLU A 1 84 ? 16.146 19.799 -15.588 1.00 45.62 84 GLU A O 1
ATOM 652 N N . PRO A 1 85 ? 18.191 20.346 -14.886 1.00 43.47 85 PRO A N 1
ATOM 653 C CA . PRO A 1 85 ? 18.125 19.373 -13.816 1.00 43.47 85 PRO A CA 1
ATOM 654 C C . PRO A 1 85 ? 16.900 19.749 -12.981 1.00 43.47 85 PRO A C 1
ATOM 656 O O . PRO A 1 85 ? 16.854 20.862 -12.455 1.00 43.47 85 PRO A O 1
ATOM 659 N N . LEU A 1 86 ? 15.911 18.852 -12.867 1.00 43.12 86 LEU A N 1
ATOM 660 C CA . LEU A 1 86 ? 14.933 18.888 -11.781 1.00 43.12 86 LEU A CA 1
ATOM 661 C C . LEU A 1 86 ? 15.770 18.940 -10.513 1.00 43.12 86 LEU A C 1
ATOM 663 O O . LEU A 1 86 ? 16.247 17.901 -10.079 1.00 43.12 86 LEU A O 1
ATOM 667 N N . HIS A 1 87 ? 16.063 20.151 -10.040 1.00 42.09 87 HIS A N 1
ATOM 668 C CA . HIS A 1 87 ? 17.099 20.499 -9.081 1.00 42.09 87 HIS A CA 1
ATOM 669 C C . HIS A 1 87 ? 17.693 19.289 -8.333 1.00 42.09 87 HIS A C 1
ATOM 671 O O . HIS A 1 87 ? 17.365 19.024 -7.177 1.00 42.09 87 HIS A O 1
ATOM 677 N N . VAL A 1 88 ? 18.658 18.597 -8.955 1.00 40.88 88 VAL A N 1
ATOM 678 C CA . VAL A 1 88 ? 19.761 18.037 -8.182 1.00 40.88 88 VAL A CA 1
ATOM 679 C C . VAL A 1 88 ? 20.553 19.272 -7.816 1.00 40.88 88 VAL A C 1
ATOM 681 O O . VAL A 1 88 ? 21.490 19.660 -8.511 1.00 40.88 88 VAL A O 1
ATOM 684 N N . VAL A 1 89 ? 20.109 19.973 -6.774 1.00 36.91 89 VAL A N 1
ATOM 685 C CA . VAL A 1 89 ? 20.942 21.002 -6.187 1.00 36.91 89 VAL A CA 1
ATOM 686 C C . VAL A 1 89 ? 22.138 20.236 -5.635 1.00 36.91 89 VAL A C 1
ATOM 688 O O . VAL A 1 89 ? 22.086 19.661 -4.549 1.00 36.91 89 VAL A O 1
ATOM 691 N N . ARG A 1 90 ? 23.234 20.192 -6.399 1.00 42.97 90 ARG A N 1
ATOM 692 C CA . ARG A 1 90 ? 24.562 20.129 -5.801 1.00 42.97 90 ARG A CA 1
ATOM 693 C C . ARG A 1 90 ? 24.701 21.432 -5.025 1.00 42.97 90 ARG A C 1
ATOM 695 O O . ARG A 1 90 ? 25.212 22.422 -5.527 1.00 42.97 90 ARG A O 1
ATOM 702 N N . VAL A 1 91 ? 24.129 21.444 -3.826 1.00 37.91 91 VAL A N 1
ATOM 703 C CA . VAL A 1 91 ? 24.360 22.488 -2.844 1.00 37.91 91 VAL A CA 1
ATOM 704 C C . VAL A 1 91 ? 25.810 22.294 -2.421 1.00 37.91 91 VAL A C 1
ATOM 706 O O . VAL A 1 91 ? 26.112 21.403 -1.625 1.00 37.91 91 VAL A O 1
ATOM 709 N N . GLU A 1 92 ? 26.719 23.085 -2.985 1.00 39.75 92 GLU A N 1
ATOM 710 C CA . GLU A 1 92 ? 27.983 23.384 -2.320 1.00 39.75 92 GLU A CA 1
ATOM 711 C C . GLU A 1 92 ? 27.642 23.984 -0.962 1.00 39.75 92 GLU A C 1
ATOM 713 O O . GLU A 1 92 ? 27.306 25.156 -0.873 1.00 39.75 92 GLU A O 1
ATOM 718 N N . LYS A 1 93 ? 27.632 23.120 0.057 1.00 44.50 93 LYS A N 1
ATOM 719 C CA . LYS A 1 93 ? 27.421 23.369 1.487 1.00 44.50 93 LYS A CA 1
ATOM 720 C C . LYS A 1 93 ? 27.487 24.866 1.883 1.00 44.50 93 LYS A C 1
ATOM 722 O O . LYS A 1 93 ? 28.560 25.338 2.255 1.00 44.50 93 LYS A O 1
ATOM 727 N N . PRO A 1 94 ? 26.361 25.605 1.934 1.00 37.06 94 PRO A N 1
ATOM 728 C CA . PRO A 1 94 ? 26.228 26.727 2.831 1.00 37.06 94 PRO A CA 1
ATOM 729 C C . PRO A 1 94 ? 25.621 26.166 4.111 1.00 37.06 94 PRO A C 1
ATOM 731 O O . PRO A 1 94 ? 24.537 25.578 4.129 1.00 37.06 94 PRO A O 1
ATOM 734 N N . ASP A 1 95 ? 26.380 26.312 5.181 1.00 45.25 95 ASP A N 1
ATOM 735 C CA . ASP A 1 95 ? 26.025 25.926 6.534 1.00 45.25 95 ASP A CA 1
ATOM 736 C C . ASP A 1 95 ? 24.859 26.796 7.040 1.00 45.25 95 ASP A C 1
ATOM 738 O O . ASP A 1 95 ? 25.052 27.809 7.702 1.00 45.25 95 ASP A O 1
ATOM 742 N N . LEU A 1 96 ? 23.625 26.467 6.642 1.00 45.28 96 LEU A N 1
ATOM 743 C CA . LEU A 1 96 ? 22.421 27.198 7.040 1.00 45.28 96 LEU A CA 1
ATOM 744 C C . LEU A 1 96 ? 21.256 26.233 7.282 1.00 45.28 96 LEU A C 1
ATOM 746 O O . LEU A 1 96 ? 20.435 26.002 6.402 1.00 45.28 96 LEU A O 1
ATOM 750 N N . GLY A 1 97 ? 21.205 25.671 8.496 1.00 39.75 97 GLY A N 1
ATOM 751 C CA . GLY A 1 97 ? 20.036 25.541 9.394 1.00 39.75 97 GLY A CA 1
ATOM 752 C C . GLY A 1 97 ? 18.630 25.160 8.887 1.00 39.75 97 GLY A C 1
ATOM 753 O O . GLY A 1 97 ? 17.679 25.232 9.666 1.00 39.75 97 GLY A O 1
ATOM 754 N N . GLY A 1 98 ? 18.439 24.754 7.636 1.00 38.19 98 GLY A N 1
ATOM 755 C CA . GLY A 1 98 ? 17.154 24.363 7.072 1.00 38.19 98 GLY A CA 1
ATOM 756 C C . GLY A 1 98 ? 16.837 22.915 7.415 1.00 38.19 98 GLY A C 1
ATOM 757 O O . GLY A 1 98 ? 17.191 22.001 6.676 1.00 38.19 98 GLY A O 1
ATOM 758 N N . LYS A 1 99 ? 16.163 22.679 8.544 1.00 39.34 99 LYS A N 1
ATOM 759 C CA . LYS A 1 99 ? 15.672 21.342 8.909 1.00 39.34 99 LYS A CA 1
ATOM 760 C C . LYS A 1 99 ? 14.701 20.841 7.832 1.00 39.34 99 LYS A C 1
ATOM 762 O O . LYS A 1 99 ? 13.534 21.237 7.820 1.00 39.34 99 LYS A O 1
ATOM 767 N N . SER A 1 100 ? 15.161 19.942 6.957 1.00 38.88 100 SER A N 1
ATOM 768 C CA . SER A 1 100 ? 14.267 19.093 6.167 1.00 38.88 100 SER A CA 1
ATOM 769 C C . SER A 1 100 ? 13.275 18.441 7.130 1.00 38.88 100 SER A C 1
ATOM 771 O O . SER A 1 100 ? 13.666 17.721 8.048 1.00 38.88 100 SER A O 1
ATOM 773 N N . ARG A 1 101 ? 11.976 18.710 6.957 1.00 55.66 101 ARG A N 1
ATOM 774 C CA . ARG A 1 101 ? 10.934 18.131 7.823 1.00 55.66 101 ARG A CA 1
ATOM 775 C C . ARG A 1 101 ? 10.717 16.633 7.570 1.00 55.66 101 ARG A C 1
ATOM 777 O O . ARG A 1 101 ? 9.890 16.032 8.250 1.00 55.66 101 ARG A O 1
ATOM 784 N N . ARG A 1 102 ? 11.385 16.027 6.577 1.00 49.56 102 ARG A N 1
ATOM 785 C CA . ARG A 1 102 ? 11.192 14.619 6.199 1.00 49.56 102 ARG A CA 1
ATOM 786 C C . ARG A 1 102 ? 12.520 13.877 6.151 1.00 49.56 102 ARG A C 1
ATOM 788 O O . ARG A 1 102 ? 13.440 14.297 5.459 1.00 49.56 102 ARG A O 1
ATOM 795 N N . ALA A 1 103 ? 12.564 12.759 6.871 1.00 58.47 103 ALA A N 1
ATOM 796 C CA . ALA A 1 103 ? 13.745 11.915 6.992 1.00 58.47 103 ALA A CA 1
ATOM 797 C C . ALA A 1 103 ? 13.862 10.838 5.891 1.00 58.47 103 ALA A C 1
ATOM 799 O O . ALA A 1 103 ? 14.945 10.293 5.728 1.00 58.47 103 ALA A O 1
ATOM 800 N N . SER A 1 104 ? 12.792 10.517 5.139 1.00 63.22 104 SER A N 1
ATOM 801 C CA . SER A 1 104 ? 12.810 9.414 4.154 1.00 63.22 104 SER A CA 1
ATOM 802 C C . SER A 1 104 ? 11.892 9.602 2.932 1.00 63.22 104 SER A C 1
ATOM 804 O O . SER A 1 104 ? 10.870 10.297 2.998 1.00 63.22 104 SER A O 1
ATOM 806 N N . ILE A 1 105 ? 12.283 8.967 1.815 1.00 67.94 105 ILE A N 1
ATOM 807 C CA . ILE A 1 105 ? 11.581 8.909 0.515 1.00 67.94 105 ILE A CA 1
ATOM 808 C C . ILE A 1 105 ? 10.357 7.987 0.615 1.00 67.94 105 ILE A C 1
ATOM 810 O O . ILE A 1 105 ? 10.396 7.002 1.345 1.00 67.94 105 ILE A O 1
ATOM 814 N N . ARG A 1 106 ? 9.269 8.305 -0.103 1.00 71.06 106 ARG A N 1
ATOM 815 C CA . ARG A 1 106 ? 8.035 7.502 -0.143 1.00 71.06 106 ARG A CA 1
ATOM 816 C C . ARG A 1 106 ? 7.809 6.891 -1.522 1.00 71.06 106 ARG A C 1
ATOM 818 O O . ARG A 1 106 ? 7.881 7.605 -2.517 1.00 71.06 106 ARG A O 1
ATOM 825 N N . PHE A 1 107 ? 7.460 5.614 -1.540 1.00 72.50 107 PHE A N 1
ATOM 826 C CA . PHE A 1 107 ? 7.199 4.788 -2.711 1.00 72.50 107 PHE A CA 1
ATOM 827 C C . PHE A 1 107 ? 5.710 4.472 -2.821 1.00 72.50 107 PHE A C 1
ATOM 829 O O . PHE A 1 107 ? 5.035 4.291 -1.806 1.00 72.50 107 PHE A O 1
ATOM 836 N N . VAL A 1 108 ? 5.202 4.403 -4.049 1.00 74.31 108 VAL A N 1
ATOM 837 C CA . VAL A 1 108 ? 3.850 3.910 -4.339 1.00 74.31 108 VAL A CA 1
ATOM 838 C C . VAL A 1 108 ? 3.942 2.391 -4.491 1.00 74.31 108 VAL A C 1
ATOM 840 O O . VAL A 1 108 ? 4.850 1.926 -5.175 1.00 74.31 108 VAL A O 1
ATOM 843 N N . PRO A 1 109 ? 3.055 1.611 -3.860 1.00 69.06 109 PRO A N 1
ATOM 844 C CA . PRO A 1 109 ? 3.148 0.159 -3.915 1.00 69.06 109 PRO A CA 1
ATOM 845 C C . PRO A 1 109 ? 2.972 -0.400 -5.337 1.00 69.06 109 PRO A C 1
ATOM 847 O O . PRO A 1 109 ? 2.089 0.073 -6.062 1.00 69.06 109 PRO A O 1
ATOM 850 N N . PRO A 1 110 ? 3.760 -1.419 -5.726 1.00 66.38 110 PRO A N 1
ATOM 851 C CA . PRO A 1 110 ? 3.577 -2.142 -6.977 1.00 66.38 110 PRO A CA 1
ATOM 852 C C . PRO A 1 110 ? 2.338 -3.054 -6.904 1.00 66.38 110 PRO A C 1
ATOM 854 O O . PRO A 1 110 ? 1.830 -3.362 -5.823 1.00 66.38 110 PRO A O 1
ATOM 857 N N . LEU A 1 111 ? 1.810 -3.446 -8.070 1.00 63.28 111 LEU A N 1
ATOM 858 C CA . LEU A 1 111 ? 0.520 -4.148 -8.201 1.00 63.28 111 LEU A CA 1
ATOM 859 C C . LEU A 1 111 ? 0.510 -5.560 -7.593 1.00 63.28 111 LEU A C 1
ATOM 861 O O . LEU A 1 111 ? -0.555 -6.075 -7.250 1.00 63.28 111 LEU A O 1
ATOM 86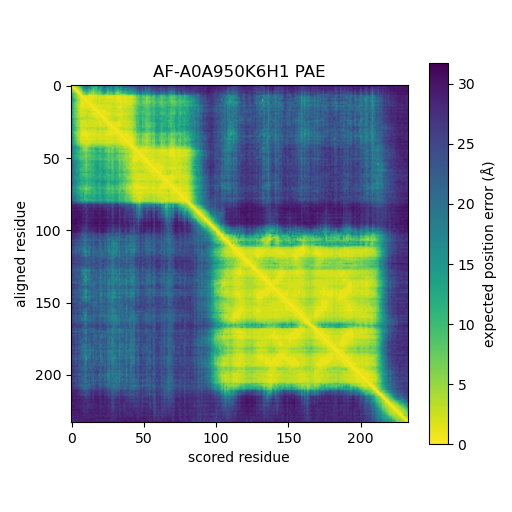5 N N . ASP A 1 112 ? 1.678 -6.174 -7.470 1.00 75.00 112 ASP A N 1
ATOM 866 C CA . ASP A 1 112 ? 1.920 -7.516 -6.946 1.00 75.00 112 ASP A CA 1
ATOM 867 C C . ASP A 1 112 ? 2.204 -7.544 -5.436 1.00 75.00 112 ASP A C 1
ATOM 869 O O . ASP A 1 112 ? 2.243 -8.621 -4.839 1.00 75.00 112 ASP A O 1
ATOM 873 N N . CYS A 1 113 ? 2.340 -6.381 -4.791 1.00 81.94 113 CYS A N 1
ATOM 874 C CA . CYS A 1 113 ? 2.514 -6.290 -3.348 1.00 81.94 113 CYS A CA 1
ATOM 875 C C . CYS A 1 113 ? 1.175 -6.085 -2.635 1.00 81.94 113 CYS A C 1
ATOM 877 O O . CYS A 1 113 ? 0.458 -5.103 -2.851 1.00 81.94 113 CYS A O 1
ATOM 879 N N . GLU A 1 114 ? 0.846 -6.983 -1.711 1.00 88.12 114 GLU A N 1
ATOM 880 C CA . GLU A 1 114 ? -0.356 -6.882 -0.893 1.00 88.12 114 GLU A CA 1
ATOM 881 C C . GLU A 1 114 ? -0.046 -6.374 0.511 1.00 88.12 114 GLU A C 1
ATOM 883 O O . GLU A 1 114 ? 0.838 -6.882 1.201 1.00 88.12 114 GLU A O 1
ATOM 888 N N . LEU A 1 115 ? -0.854 -5.412 0.963 1.00 93.50 115 LEU A N 1
ATOM 889 C CA . LEU A 1 115 ? -0.838 -4.917 2.333 1.00 93.50 115 LEU A CA 1
ATOM 890 C C . LEU A 1 115 ? -2.003 -5.510 3.132 1.00 93.50 115 LEU A C 1
ATOM 892 O O . LEU A 1 115 ? -3.181 -5.284 2.829 1.00 93.50 115 LEU A O 1
ATOM 896 N N . ILE A 1 116 ? -1.665 -6.208 4.212 1.00 94.94 116 ILE A N 1
ATOM 897 C CA . ILE A 1 116 ? -2.613 -6.640 5.237 1.00 94.94 116 ILE A CA 1
ATOM 898 C C . ILE A 1 116 ? -2.377 -5.788 6.477 1.00 94.94 116 ILE A C 1
ATOM 900 O O . ILE A 1 116 ? -1.274 -5.792 7.005 1.00 94.94 116 ILE A O 1
ATOM 904 N N . LEU A 1 117 ? -3.404 -5.090 6.959 1.00 96.56 117 LEU A N 1
ATOM 905 C CA . LEU A 1 117 ? -3.395 -4.388 8.244 1.00 96.56 117 LEU A CA 1
ATOM 906 C C . LEU A 1 117 ? -4.468 -4.971 9.158 1.00 96.56 117 LEU A C 1
ATOM 908 O O . LEU A 1 117 ? -5.583 -5.264 8.716 1.00 96.56 117 LEU A O 1
ATOM 912 N N . LYS A 1 118 ? -4.147 -5.111 10.441 1.00 96.62 118 LYS A N 1
ATOM 913 C CA . LYS A 1 118 ? -5.057 -5.566 11.494 1.00 96.62 118 LYS A CA 1
ATOM 914 C C . LYS A 1 118 ? -4.819 -4.772 12.785 1.00 96.62 118 LYS A C 1
ATOM 916 O O . LYS A 1 118 ? -3.694 -4.331 13.017 1.00 96.62 118 LYS A O 1
ATOM 921 N N . PRO A 1 119 ? -5.840 -4.597 13.644 1.00 94.88 119 PRO A N 1
ATOM 922 C CA . PRO A 1 119 ? -5.625 -4.129 15.014 1.00 94.88 119 PRO A CA 1
ATOM 923 C C . PRO A 1 119 ? -4.641 -5.044 15.752 1.00 94.88 119 PRO A C 1
ATOM 925 O O . PRO A 1 119 ? -4.606 -6.241 15.473 1.00 94.88 119 PRO A O 1
ATOM 928 N N . SER A 1 120 ? -3.871 -4.522 16.703 1.00 89.94 120 SER A N 1
ATOM 929 C CA . SER A 1 120 ? -3.013 -5.365 17.541 1.00 89.94 120 SER A CA 1
ATOM 930 C C . SER A 1 120 ? -3.812 -6.229 18.536 1.00 89.94 120 SER A C 1
ATOM 932 O O . SER A 1 120 ? -4.987 -5.978 18.841 1.00 89.94 120 SER A O 1
ATOM 934 N N . GLY A 1 121 ? -3.171 -7.288 19.041 1.00 89.38 121 GLY A N 1
ATOM 935 C CA . GLY A 1 121 ? -3.717 -8.167 20.080 1.00 89.38 121 GLY A CA 1
ATOM 936 C C . GLY A 1 121 ? -4.910 -9.026 19.639 1.00 89.38 121 GLY A C 1
ATOM 937 O O . GLY A 1 121 ? -5.087 -9.346 18.463 1.00 89.38 121 GLY A O 1
ATOM 938 N N . LEU A 1 122 ? -5.758 -9.408 20.603 1.00 84.88 122 LEU A N 1
ATOM 939 C CA . LEU A 1 122 ? -6.895 -10.317 20.376 1.00 84.88 122 LEU A CA 1
ATOM 940 C C . LEU A 1 122 ? -7.912 -9.775 19.362 1.00 84.88 122 LEU A C 1
ATOM 942 O O . LEU A 1 122 ? -8.506 -10.546 18.608 1.00 84.88 122 LEU A O 1
ATOM 946 N N . LYS A 1 123 ? -8.077 -8.446 19.294 1.00 83.69 123 LYS A N 1
ATOM 947 C CA . LYS A 1 123 ? -8.939 -7.803 18.292 1.00 83.69 123 LYS A CA 1
ATOM 948 C C . LYS A 1 123 ? -8.467 -8.122 16.872 1.00 83.69 123 LYS A C 1
ATOM 950 O O . LYS A 1 123 ? -9.298 -8.369 16.003 1.00 83.69 123 LYS A O 1
ATOM 955 N N . GLY A 1 124 ? -7.156 -8.171 16.638 1.00 84.94 124 GLY A N 1
ATOM 956 C CA . GLY A 1 124 ? -6.566 -8.491 15.339 1.00 84.94 124 GLY A CA 1
ATOM 957 C C . GLY A 1 124 ? -6.845 -9.907 14.854 1.00 84.94 124 GLY A C 1
ATOM 958 O O . GLY A 1 124 ? -7.081 -10.115 13.663 1.00 84.94 124 GLY A O 1
ATOM 959 N N . LEU A 1 125 ? -6.868 -10.880 15.767 1.00 83.38 125 LEU A N 1
ATOM 960 C CA . LEU A 1 125 ? -7.080 -12.290 15.423 1.00 83.38 125 LEU A CA 1
ATOM 961 C C . LEU A 1 125 ? -8.439 -12.519 14.757 1.00 83.38 125 LEU A C 1
ATOM 963 O O . LEU A 1 125 ? -8.521 -13.242 13.767 1.00 83.38 125 LEU A O 1
ATOM 967 N N . LEU A 1 126 ? -9.475 -11.847 15.259 1.00 86.12 126 LEU A N 1
ATOM 968 C CA . LEU A 1 126 ? -10.847 -11.958 14.757 1.00 86.12 126 LEU A CA 1
ATOM 969 C C . LEU A 1 126 ? -11.173 -10.939 13.659 1.00 86.12 126 LEU A C 1
ATOM 971 O O . LEU A 1 126 ? -12.214 -11.029 13.013 1.00 86.12 126 LEU A O 1
ATOM 975 N N . SER A 1 127 ? -10.293 -9.963 13.440 1.00 85.38 127 SER A N 1
ATOM 976 C CA . SER A 1 127 ? -10.512 -8.920 12.443 1.00 85.38 127 SER A CA 1
ATOM 977 C C . SER A 1 127 ? -10.073 -9.369 11.051 1.00 85.38 127 SER A C 1
ATOM 979 O O . SER A 1 127 ? -9.007 -9.972 10.858 1.00 85.38 127 SER A O 1
ATOM 981 N N . ALA A 1 128 ? -10.883 -9.006 10.057 1.00 91.12 128 ALA A N 1
ATOM 982 C CA . ALA A 1 128 ? -10.488 -9.034 8.655 1.00 91.12 128 ALA A CA 1
ATOM 983 C C . ALA A 1 128 ? -9.376 -8.003 8.372 1.00 91.12 128 ALA A C 1
ATOM 985 O O . ALA A 1 128 ? -9.030 -7.188 9.228 1.00 91.12 128 ALA A O 1
ATOM 986 N N . ASN A 1 129 ? -8.811 -8.038 7.160 1.00 94.50 129 ASN A N 1
ATOM 987 C CA . ASN A 1 129 ? -7.898 -6.987 6.711 1.00 94.50 129 ASN A CA 1
ATOM 988 C C . ASN A 1 129 ? -8.629 -5.637 6.709 1.00 94.50 129 ASN A C 1
ATOM 990 O O . ASN A 1 129 ? -9.629 -5.474 6.006 1.00 94.50 129 ASN A O 1
ATOM 994 N N . VAL A 1 130 ? -8.121 -4.679 7.481 1.00 95.44 130 VAL A N 1
ATOM 995 C CA . VAL A 1 130 ? -8.729 -3.351 7.600 1.00 95.44 130 VAL A CA 1
ATOM 996 C C . VAL A 1 130 ? -8.229 -2.402 6.518 1.00 95.44 130 VAL A C 1
ATOM 998 O O . VAL A 1 130 ? -8.879 -1.393 6.264 1.00 95.44 130 VAL A O 1
ATOM 1001 N N . ALA A 1 131 ? -7.120 -2.718 5.838 1.00 93.88 131 ALA A N 1
ATOM 1002 C CA . ALA A 1 131 ? -6.624 -1.936 4.712 1.00 93.88 131 ALA A CA 1
ATOM 1003 C C . ALA A 1 131 ? -7.573 -2.045 3.508 1.00 93.88 131 ALA A C 1
ATOM 1005 O O . ALA A 1 131 ? -7.842 -3.132 2.998 1.00 93.88 131 ALA A O 1
ATOM 1006 N N . LYS A 1 132 ? -8.061 -0.896 3.034 1.00 87.94 132 LYS A N 1
ATOM 1007 C CA . LYS A 1 132 ? -8.855 -0.764 1.802 1.00 87.94 132 LYS A CA 1
ATOM 1008 C C . LYS A 1 132 ? -8.016 -0.270 0.634 1.00 87.94 132 LYS A C 1
ATOM 1010 O O . LYS A 1 132 ? -8.201 -0.727 -0.487 1.00 87.94 132 LYS A O 1
ATOM 1015 N N . LEU A 1 133 ? -7.101 0.660 0.899 1.00 84.56 133 LEU A N 1
ATOM 1016 C CA . LEU A 1 133 ? -6.190 1.198 -0.105 1.00 84.56 133 LEU A CA 1
ATOM 1017 C C . LEU A 1 133 ? -4.829 1.465 0.519 1.00 84.56 133 LEU A C 1
ATOM 1019 O O . LEU A 1 133 ? -4.739 2.153 1.531 1.00 84.56 133 LEU A O 1
ATOM 1023 N N . TRP A 1 134 ? -3.772 0.985 -0.118 1.00 88.69 134 TRP A N 1
ATOM 1024 C CA . TRP A 1 134 ? -2.407 1.366 0.208 1.00 88.69 134 TRP A CA 1
ATOM 1025 C C . TRP A 1 134 ? -1.991 2.532 -0.693 1.00 88.69 134 TRP A C 1
ATOM 1027 O O . TRP A 1 134 ? -2.145 2.455 -1.909 1.00 88.69 134 TRP A O 1
ATOM 1037 N N . ILE A 1 135 ? -1.558 3.642 -0.093 1.00 86.19 135 ILE A N 1
ATOM 1038 C CA . ILE A 1 135 ? -1.216 4.872 -0.819 1.00 86.19 135 ILE A CA 1
ATOM 1039 C C . ILE A 1 135 ? 0.284 4.936 -1.081 1.00 86.19 135 ILE A C 1
ATOM 1041 O O . ILE A 1 135 ? 0.700 5.091 -2.223 1.00 86.19 135 ILE A O 1
ATOM 1045 N N . ASP A 1 136 ? 1.081 4.854 -0.015 1.00 88.44 136 ASP A N 1
ATOM 1046 C CA . ASP A 1 136 ? 2.539 4.897 -0.095 1.00 88.44 136 ASP A CA 1
ATOM 1047 C C . ASP A 1 136 ? 3.206 4.251 1.120 1.00 88.44 136 ASP A C 1
ATOM 1049 O O . ASP A 1 136 ? 2.558 3.983 2.135 1.00 88.44 136 ASP A O 1
ATOM 1053 N N . VAL A 1 137 ? 4.509 4.008 1.010 1.00 92.19 137 VAL A N 1
ATOM 1054 C CA . VAL A 1 137 ? 5.383 3.479 2.062 1.00 92.19 137 VAL A CA 1
ATOM 1055 C C . VAL A 1 137 ? 6.758 4.146 2.016 1.00 92.19 137 VAL A C 1
ATOM 1057 O O . VAL A 1 137 ? 7.243 4.510 0.955 1.00 92.19 137 VAL A O 1
ATOM 1060 N N . SER A 1 138 ? 7.408 4.307 3.158 1.00 89.56 138 SER A N 1
ATOM 1061 C CA . SER A 1 138 ? 8.827 4.627 3.299 1.00 89.56 138 SER A CA 1
ATOM 1062 C C . SER A 1 138 ? 9.459 3.706 4.331 1.00 89.56 138 SER A C 1
ATOM 1064 O O . SER A 1 138 ? 8.754 3.036 5.077 1.00 89.56 138 SER A O 1
ATOM 1066 N N . GLU A 1 139 ? 10.783 3.740 4.460 1.00 86.62 139 GLU A N 1
ATOM 1067 C CA . GLU A 1 139 ? 11.506 2.991 5.501 1.00 86.62 139 GLU A CA 1
ATOM 1068 C C . GLU A 1 139 ? 11.021 3.296 6.936 1.00 86.62 139 GLU A C 1
ATOM 1070 O O . GLU A 1 139 ? 11.239 2.502 7.847 1.00 86.62 139 GLU A O 1
ATOM 1075 N N . GLY A 1 140 ? 10.362 4.443 7.151 1.00 89.94 140 GLY A N 1
ATOM 1076 C CA . GLY A 1 140 ? 9.878 4.871 8.468 1.00 89.94 140 GLY A CA 1
ATOM 1077 C C . GLY A 1 140 ? 8.376 4.692 8.702 1.00 89.94 140 GLY A C 1
ATOM 1078 O O . GLY A 1 140 ? 7.908 4.910 9.821 1.00 89.94 140 GLY A O 1
ATOM 1079 N N . GLY A 1 141 ? 7.591 4.352 7.681 1.00 94.69 141 GLY A N 1
ATOM 1080 C CA . GLY A 1 141 ? 6.144 4.254 7.839 1.00 94.69 141 GLY A CA 1
ATOM 1081 C C . GLY A 1 141 ? 5.379 4.101 6.535 1.00 94.69 141 GLY A C 1
ATOM 1082 O O . GLY A 1 141 ? 5.956 4.020 5.461 1.00 94.69 141 GLY A O 1
ATOM 1083 N N . LEU A 1 142 ? 4.053 4.098 6.611 1.00 95.31 142 LEU A N 1
ATOM 1084 C CA . LEU A 1 142 ? 3.196 3.987 5.431 1.00 95.31 142 LEU A CA 1
ATOM 1085 C C . LEU A 1 142 ? 1.931 4.825 5.564 1.00 95.31 142 LEU A C 1
ATOM 1087 O O . LEU A 1 142 ? 1.533 5.212 6.665 1.00 95.31 142 LEU A O 1
ATOM 1091 N N . ARG A 1 143 ? 1.271 5.081 4.436 1.00 94.94 143 ARG A N 1
ATOM 1092 C CA . ARG A 1 143 ? -0.081 5.639 4.399 1.00 94.94 143 ARG A CA 1
ATOM 1093 C C . ARG A 1 143 ? -1.051 4.672 3.752 1.00 94.94 143 ARG A C 1
ATOM 1095 O O . ARG A 1 143 ? -0.804 4.160 2.660 1.00 94.94 143 ARG A O 1
ATOM 1102 N N . ALA A 1 144 ? -2.191 4.490 4.400 1.00 95.19 144 ALA A N 1
ATOM 1103 C CA . ALA A 1 144 ? -3.263 3.647 3.903 1.00 95.19 144 ALA A CA 1
ATOM 1104 C C . ALA A 1 144 ? -4.630 4.226 4.272 1.00 95.19 144 ALA A C 1
ATOM 1106 O O . ALA A 1 144 ? -4.778 4.951 5.253 1.00 95.19 144 ALA A O 1
ATOM 1107 N N . ILE A 1 145 ? -5.641 3.888 3.482 1.00 93.31 145 ILE A N 1
ATOM 1108 C CA . ILE A 1 145 ? -7.045 4.051 3.843 1.00 93.31 145 ILE A CA 1
ATOM 1109 C C . ILE A 1 145 ? -7.484 2.750 4.495 1.00 93.31 145 ILE A C 1
ATOM 1111 O O . ILE A 1 145 ? -7.373 1.682 3.888 1.00 93.31 145 ILE A O 1
ATOM 1115 N N . VAL A 1 146 ? -7.978 2.849 5.721 1.00 96.56 146 VAL A N 1
ATOM 1116 C CA . VAL A 1 146 ? -8.432 1.720 6.531 1.00 96.56 146 VAL A CA 1
ATOM 1117 C C . VAL A 1 146 ? -9.917 1.849 6.855 1.00 96.56 146 VAL A C 1
ATOM 1119 O O . VAL A 1 146 ? -10.436 2.957 6.972 1.00 96.56 146 VAL A O 1
ATOM 1122 N N . GLN A 1 147 ? -10.613 0.723 6.982 1.00 95.19 147 GLN A N 1
ATOM 1123 C CA . GLN A 1 147 ? -12.027 0.685 7.352 1.00 95.19 147 GLN A CA 1
ATOM 1124 C C . GLN A 1 147 ? -12.204 0.906 8.853 1.00 95.19 147 GLN A C 1
ATOM 1126 O O . GLN A 1 147 ? -11.603 0.190 9.647 1.00 95.19 147 GLN A O 1
ATOM 1131 N N . GLY A 1 148 ? -13.066 1.845 9.238 1.00 94.19 148 GLY A N 1
ATOM 1132 C CA . GLY A 1 148 ? -13.275 2.232 10.631 1.00 94.19 148 GLY A CA 1
ATOM 1133 C C . GLY A 1 148 ? -12.421 3.426 11.061 1.00 94.19 148 GLY A C 1
ATOM 1134 O O . GLY A 1 148 ? -11.809 4.117 10.241 1.00 94.19 148 GLY A O 1
ATOM 1135 N N . LYS A 1 149 ? -12.419 3.697 12.371 1.00 94.44 149 LYS A N 1
ATOM 1136 C CA . LYS A 1 149 ? -11.720 4.828 12.997 1.00 94.44 149 LYS A CA 1
ATOM 1137 C C . LYS A 1 149 ? -10.535 4.318 13.809 1.00 94.44 149 LYS A C 1
ATOM 1139 O O . LYS A 1 149 ? -10.719 3.462 14.666 1.00 94.44 149 LYS A O 1
ATOM 1144 N N . TYR A 1 150 ? -9.365 4.899 13.560 1.00 94.69 150 TYR A N 1
ATOM 1145 C CA . TYR A 1 150 ? -8.123 4.599 14.274 1.00 94.69 150 TYR A CA 1
ATOM 1146 C C . TYR A 1 150 ? -7.462 5.914 14.688 1.00 94.69 150 TYR A C 1
ATOM 1148 O O . TYR A 1 150 ? -6.854 6.564 13.832 1.00 94.69 150 TYR A O 1
ATOM 1156 N N . PRO A 1 151 ? -7.656 6.390 15.930 1.00 94.25 151 PRO A N 1
ATOM 1157 C CA . PRO A 1 151 ? -7.022 7.612 16.412 1.00 94.25 151 PRO A CA 1
ATOM 1158 C C . PRO A 1 151 ? -5.493 7.507 16.464 1.00 94.25 151 PRO A C 1
ATOM 1160 O O . PRO A 1 151 ? -4.906 6.427 16.462 1.00 94.25 151 PRO A O 1
ATOM 1163 N N . SER A 1 152 ? -4.833 8.664 16.534 1.00 96.69 152 SER A N 1
ATOM 1164 C CA . SER A 1 152 ? -3.393 8.717 16.781 1.00 96.69 152 SER A CA 1
ATOM 1165 C C . SER A 1 152 ? -3.038 8.023 18.099 1.00 96.69 152 SER A C 1
ATOM 1167 O O . SER A 1 152 ? -3.679 8.264 19.118 1.00 96.69 152 SER A O 1
ATOM 1169 N N . GLY A 1 153 ? -1.994 7.196 18.076 1.00 96.12 153 GLY A N 1
ATOM 1170 C CA . GLY A 1 153 ? -1.581 6.346 19.194 1.00 96.12 153 GLY A CA 1
ATOM 1171 C C . GLY A 1 153 ? -2.021 4.888 19.058 1.00 96.12 153 GLY A C 1
ATOM 1172 O O . GLY A 1 153 ? -1.390 4.027 19.667 1.00 96.12 153 GLY A O 1
ATOM 1173 N N . ASP A 1 154 ? -3.020 4.592 18.220 1.00 95.62 154 ASP A N 1
ATOM 1174 C CA . ASP A 1 154 ? -3.428 3.212 17.955 1.00 95.62 154 ASP A CA 1
ATOM 1175 C C . ASP A 1 154 ? -2.302 2.406 17.310 1.00 95.62 154 ASP A C 1
ATOM 1177 O O . ASP A 1 154 ? -1.519 2.915 16.502 1.00 95.62 154 ASP A O 1
ATOM 1181 N N . LEU A 1 155 ? -2.261 1.120 17.645 1.00 96.75 155 LEU A N 1
ATOM 1182 C CA . LEU A 1 155 ? -1.235 0.191 17.197 1.00 96.75 155 LEU A CA 1
ATOM 1183 C C . LEU A 1 155 ? -1.848 -0.796 16.200 1.00 96.75 155 LEU A C 1
ATOM 1185 O O . LEU A 1 155 ? -2.819 -1.495 16.506 1.00 96.75 155 LEU A O 1
ATOM 1189 N N . LEU A 1 156 ? -1.292 -0.826 14.991 1.00 96.94 156 LEU A N 1
ATOM 1190 C CA . LEU A 1 156 ? -1.690 -1.735 13.922 1.00 96.94 156 LEU A CA 1
ATOM 1191 C C . LEU A 1 156 ? -0.553 -2.703 13.611 1.00 96.94 156 LEU A C 1
ATOM 1193 O O . LEU A 1 156 ? 0.604 -2.306 13.484 1.00 96.94 156 LEU A O 1
ATOM 1197 N N . GLN A 1 157 ? -0.911 -3.969 13.439 1.00 96.69 157 GLN A N 1
ATOM 1198 C CA . GLN A 1 157 ? -0.025 -5.003 12.926 1.00 96.69 157 GLN A CA 1
ATOM 1199 C C . GLN A 1 157 ? -0.224 -5.114 11.422 1.00 96.69 157 GLN A C 1
ATOM 1201 O O . GLN A 1 157 ? -1.357 -5.205 10.936 1.00 96.69 157 GLN A O 1
ATOM 1206 N N . GLY A 1 158 ? 0.875 -5.096 10.684 1.00 95.50 158 GLY A N 1
ATOM 1207 C CA . GLY A 1 158 ? 0.871 -5.121 9.239 1.00 95.50 158 GLY A CA 1
ATOM 1208 C C . GLY A 1 158 ? 1.718 -6.237 8.660 1.00 95.50 158 GLY A C 1
ATOM 1209 O O . GLY A 1 158 ? 2.638 -6.740 9.303 1.00 95.50 158 GLY A O 1
ATOM 1210 N N . LYS A 1 159 ? 1.372 -6.658 7.445 1.00 94.12 159 LYS A N 1
ATOM 1211 C CA . LYS A 1 159 ? 2.120 -7.652 6.676 1.00 94.12 159 LYS A CA 1
ATOM 1212 C C . LYS A 1 159 ? 2.182 -7.230 5.216 1.00 94.12 159 LYS A C 1
ATOM 1214 O O . LYS A 1 159 ? 1.139 -6.911 4.641 1.00 94.12 159 LYS A O 1
ATOM 1219 N N . PHE A 1 160 ? 3.378 -7.263 4.640 1.00 92.06 160 PHE A N 1
ATOM 1220 C CA . PHE A 1 160 ? 3.581 -7.229 3.196 1.00 92.06 160 PHE A CA 1
ATOM 1221 C C . PHE A 1 160 ? 3.661 -8.657 2.667 1.00 92.06 160 PHE A C 1
ATOM 1223 O O . PHE A 1 160 ? 4.348 -9.507 3.243 1.00 92.06 160 PHE A O 1
ATOM 1230 N N . VAL A 1 161 ? 2.939 -8.920 1.585 1.00 89.06 161 VAL A N 1
ATOM 1231 C CA . VAL A 1 161 ? 2.998 -10.179 0.839 1.00 89.06 161 VAL A CA 1
ATOM 1232 C C . VAL A 1 161 ? 3.401 -9.829 -0.582 1.00 89.06 161 VAL A C 1
ATOM 1234 O O . VAL A 1 161 ? 2.715 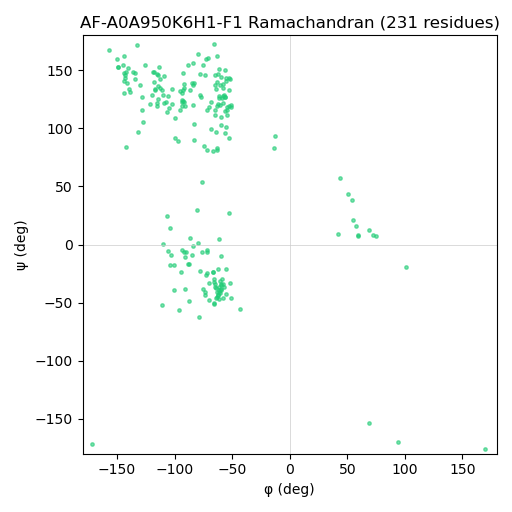-9.043 -1.228 1.00 89.06 161 VAL A O 1
ATOM 1237 N N . HIS A 1 162 ? 4.517 -10.378 -1.044 1.00 84.81 162 HIS A N 1
ATOM 1238 C CA . HIS A 1 162 ? 5.090 -10.081 -2.353 1.00 84.81 162 HIS A CA 1
ATOM 1239 C C . HIS A 1 162 ? 5.696 -11.362 -2.943 1.00 84.81 162 HIS A C 1
ATOM 1241 O O . HIS A 1 162 ? 6.268 -12.129 -2.168 1.00 84.81 162 HIS A O 1
ATOM 1247 N N . PRO A 1 163 ? 5.618 -11.604 -4.265 1.00 78.12 163 PRO A N 1
ATOM 1248 C CA . PRO A 1 163 ? 6.140 -12.827 -4.880 1.00 78.12 163 PRO A CA 1
ATOM 1249 C C . PRO A 1 163 ? 7.643 -13.049 -4.675 1.00 78.12 163 PRO A C 1
ATOM 1251 O O . PRO A 1 163 ? 8.074 -14.186 -4.542 1.00 78.12 163 PRO A O 1
ATOM 1254 N N . GLU A 1 164 ? 8.439 -11.974 -4.629 1.00 75.31 164 GLU A N 1
ATOM 1255 C CA . GLU A 1 164 ? 9.891 -12.065 -4.372 1.00 75.31 164 GLU A CA 1
ATOM 1256 C C . GLU A 1 164 ? 10.249 -12.325 -2.902 1.00 75.31 164 GLU A C 1
ATOM 1258 O O . GLU A 1 164 ? 11.420 -12.508 -2.572 1.00 75.31 164 GLU A O 1
ATOM 1263 N N . LEU A 1 165 ? 9.270 -12.307 -1.995 1.00 76.31 165 LEU A N 1
ATOM 1264 C CA . LEU A 1 165 ? 9.507 -12.681 -0.612 1.00 76.31 165 LEU A CA 1
ATOM 1265 C C . LEU A 1 165 ? 9.211 -14.172 -0.445 1.00 76.31 165 LEU A C 1
ATOM 1267 O O . LEU A 1 165 ? 8.073 -14.601 -0.616 1.00 76.3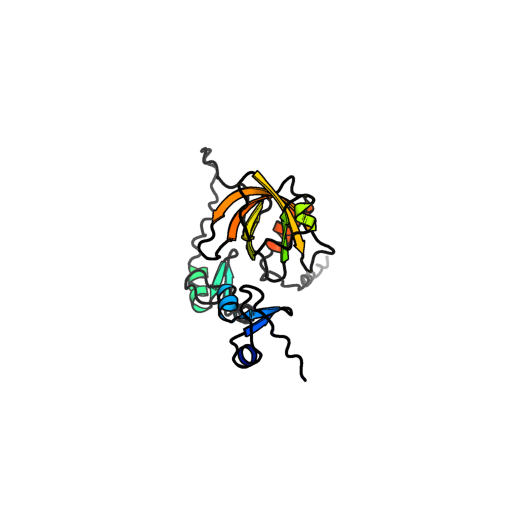1 165 LEU A O 1
ATOM 1271 N N . ASP A 1 166 ? 10.199 -14.936 0.032 1.00 68.62 166 ASP A N 1
ATOM 1272 C CA . ASP A 1 166 ? 10.042 -16.336 0.485 1.00 68.62 166 ASP A CA 1
ATOM 1273 C C . ASP A 1 166 ? 9.059 -16.488 1.674 1.00 68.62 166 ASP A C 1
ATOM 1275 O O . ASP A 1 166 ? 8.868 -17.568 2.236 1.00 68.62 166 ASP A O 1
ATOM 1279 N N . GLY A 1 167 ? 8.411 -15.398 2.090 1.00 74.69 167 GLY A N 1
ATOM 1280 C CA . GLY A 1 167 ? 7.407 -15.371 3.133 1.00 74.69 167 GLY A CA 1
ATOM 1281 C C . GLY A 1 167 ? 6.700 -14.022 3.240 1.00 74.69 167 GLY A C 1
ATOM 1282 O O . GLY A 1 167 ? 6.849 -13.117 2.428 1.00 74.69 167 GLY A O 1
ATOM 1283 N N . LYS A 1 168 ? 5.901 -13.881 4.293 1.00 80.06 168 LYS A N 1
ATOM 1284 C CA . LYS A 1 168 ? 5.262 -12.612 4.664 1.00 80.06 168 LYS A CA 1
ATOM 1285 C C . LYS A 1 168 ? 6.226 -11.768 5.490 1.00 80.06 168 LYS A C 1
ATOM 1287 O O . LYS A 1 168 ? 6.864 -12.276 6.411 1.00 80.06 168 LYS A O 1
ATOM 1292 N N . MET A 1 169 ? 6.278 -10.474 5.207 1.00 90.38 169 MET A N 1
ATOM 1293 C CA . MET A 1 169 ? 7.073 -9.528 5.978 1.00 90.38 169 MET A CA 1
ATOM 1294 C C . MET A 1 169 ? 6.183 -8.791 6.965 1.00 90.38 169 MET A C 1
ATOM 1296 O O . MET A 1 169 ? 5.342 -7.988 6.569 1.00 90.38 169 MET A O 1
ATOM 1300 N N . GLU A 1 170 ? 6.344 -9.096 8.247 1.00 93.19 170 GLU A N 1
ATOM 1301 C CA . GLU A 1 170 ? 5.505 -8.550 9.313 1.00 93.19 170 GLU A CA 1
ATOM 1302 C C . GLU A 1 170 ? 6.123 -7.281 9.914 1.00 93.19 170 GLU A C 1
ATOM 1304 O O . GLU A 1 170 ? 7.344 -7.137 9.978 1.00 93.19 170 GLU A O 1
ATOM 1309 N N . PHE A 1 171 ? 5.271 -6.356 10.349 1.00 94.81 171 PHE A N 1
ATOM 1310 C CA . PHE A 1 171 ? 5.668 -5.131 11.032 1.00 94.81 171 PHE A CA 1
ATOM 1311 C C . PHE A 1 171 ? 4.586 -4.672 12.010 1.00 94.81 171 PHE A C 1
ATOM 1313 O O . PHE A 1 171 ? 3.409 -5.008 11.867 1.00 94.81 171 PHE A O 1
ATOM 1320 N N . GLU A 1 172 ? 4.972 -3.839 12.970 1.00 96.50 172 GLU A N 1
ATOM 1321 C CA . GLU A 1 172 ? 4.040 -3.099 13.818 1.00 96.50 172 GLU A CA 1
ATOM 1322 C C . GLU A 1 172 ? 4.174 -1.603 13.543 1.00 96.50 172 GLU A C 1
ATOM 1324 O O . GLU A 1 172 ? 5.251 -1.101 13.217 1.00 96.50 172 GLU A O 1
ATOM 1329 N N . GLY A 1 173 ? 3.066 -0.872 13.625 1.00 97.06 173 GLY A N 1
ATOM 1330 C CA . GLY A 1 173 ? 3.052 0.558 13.367 1.00 97.06 173 GLY A CA 1
ATOM 1331 C C . GLY A 1 173 ? 2.087 1.307 14.269 1.00 97.06 173 GLY A C 1
ATOM 1332 O O . GLY A 1 173 ? 0.974 0.855 14.526 1.00 97.06 173 GLY A O 1
ATOM 1333 N N . VAL A 1 174 ? 2.506 2.491 14.710 1.00 97.69 174 VAL A N 1
ATOM 1334 C CA . VAL A 1 174 ? 1.672 3.420 15.480 1.00 97.69 174 VAL A CA 1
ATOM 1335 C C . VAL A 1 174 ? 1.046 4.436 14.540 1.00 97.69 174 VAL A C 1
ATOM 1337 O O . VAL A 1 174 ? 1.741 5.069 13.738 1.00 97.69 174 VAL A O 1
ATOM 1340 N N . VAL A 1 175 ? -0.258 4.654 14.670 1.00 97.69 175 VAL A N 1
ATOM 1341 C CA . VAL A 1 175 ? -0.967 5.723 13.967 1.00 97.69 175 VAL A CA 1
ATOM 1342 C C . VAL A 1 175 ? -0.446 7.069 14.462 1.00 97.69 175 VAL A C 1
ATOM 1344 O O . VAL A 1 175 ? -0.595 7.432 15.627 1.00 97.69 175 VAL A O 1
ATOM 1347 N N . ARG A 1 176 ? 0.181 7.841 13.573 1.00 97.19 176 ARG A N 1
ATOM 1348 C CA . ARG A 1 176 ? 0.646 9.205 13.870 1.00 97.19 176 ARG A CA 1
ATOM 1349 C C . ARG A 1 176 ? -0.401 10.252 13.532 1.00 97.19 176 ARG A C 1
ATOM 1351 O O . ARG A 1 176 ? -0.543 11.232 14.257 1.00 97.19 176 ARG A O 1
ATOM 1358 N N . HIS A 1 177 ? -1.116 10.051 12.433 1.00 94.25 177 HIS A N 1
ATOM 1359 C CA . HIS A 1 177 ? -2.194 10.929 11.997 1.00 94.25 177 HIS A CA 1
ATOM 1360 C C . HIS A 1 177 ? -3.322 10.119 11.373 1.00 94.25 177 HIS A C 1
ATOM 1362 O O . HIS A 1 177 ? -3.074 9.122 10.693 1.00 94.25 177 HIS A O 1
ATOM 1368 N N . ALA A 1 178 ? -4.544 10.593 11.587 1.00 96.19 178 ALA A N 1
ATOM 1369 C CA . ALA A 1 178 ? -5.771 9.982 11.111 1.00 96.19 178 ALA A CA 1
ATOM 1370 C C . ALA A 1 178 ? -6.730 11.072 10.623 1.00 96.19 178 ALA A C 1
ATOM 1372 O O . ALA A 1 178 ? -6.920 12.087 11.294 1.00 96.19 178 ALA A O 1
ATOM 1373 N N . ARG A 1 179 ? -7.327 10.878 9.447 1.00 96.38 179 ARG A N 1
ATOM 1374 C CA . ARG A 1 179 ? -8.338 11.774 8.871 1.00 96.38 179 ARG A CA 1
ATOM 1375 C C . ARG A 1 179 ? -9.403 10.943 8.174 1.00 96.38 179 ARG A C 1
ATOM 1377 O O . ARG A 1 179 ? -9.063 9.999 7.472 1.00 96.38 179 ARG A O 1
ATOM 1384 N N . LEU A 1 180 ? -10.674 11.305 8.317 1.00 94.94 180 LEU A N 1
ATOM 1385 C CA . LEU A 1 180 ? -11.743 10.653 7.557 1.00 94.94 180 LEU A CA 1
ATOM 1386 C C . LEU A 1 180 ? -11.496 10.783 6.049 1.00 94.94 180 LEU A C 1
ATOM 1388 O O . LEU A 1 180 ? -11.062 11.830 5.564 1.00 94.94 180 LEU A O 1
ATOM 1392 N N . SER A 1 181 ? -11.736 9.702 5.316 1.00 90.00 181 SER A N 1
ATOM 1393 C CA . SER A 1 181 ? -11.582 9.698 3.869 1.00 90.00 181 SER A CA 1
ATOM 1394 C C . SER A 1 181 ? -12.770 10.389 3.211 1.00 90.00 181 SER A C 1
ATOM 1396 O O . SER A 1 181 ? -13.913 10.004 3.419 1.00 90.00 181 SER A O 1
ATOM 1398 N N . GLU A 1 182 ? -12.494 11.371 2.356 1.00 86.62 182 GLU A N 1
ATOM 1399 C CA . GLU A 1 182 ? -13.524 12.021 1.532 1.00 86.62 182 GLU A CA 1
ATOM 1400 C C . GLU A 1 182 ? -14.031 11.104 0.411 1.00 86.62 182 GLU A C 1
ATOM 1402 O O . GLU A 1 182 ? -15.139 11.273 -0.085 1.00 86.62 182 GLU A O 1
ATOM 1407 N N . ARG A 1 183 ? -13.212 10.126 0.001 1.00 81.56 183 ARG A N 1
ATOM 1408 C CA . ARG A 1 183 ? -13.511 9.219 -1.117 1.00 81.56 183 ARG A CA 1
ATOM 1409 C C . ARG A 1 183 ? -14.147 7.901 -0.688 1.00 81.56 183 ARG A C 1
ATOM 1411 O O . ARG A 1 183 ? -14.779 7.252 -1.513 1.00 81.56 183 ARG A O 1
ATOM 1418 N N . PHE A 1 184 ? -13.944 7.483 0.558 1.00 85.44 184 PHE A N 1
ATOM 1419 C CA . PHE A 1 184 ? -14.409 6.195 1.062 1.00 85.44 184 PHE A CA 1
ATOM 1420 C C . PHE A 1 184 ? -15.219 6.414 2.345 1.00 85.44 184 PHE A C 1
ATOM 1422 O O . PHE A 1 184 ? -14.616 6.686 3.389 1.00 85.44 184 PHE A O 1
ATOM 1429 N N . PRO A 1 185 ? -16.560 6.296 2.287 1.00 88.00 185 PRO A N 1
ATOM 1430 C CA . PRO A 1 185 ? -17.408 6.371 3.472 1.00 88.00 185 PRO A CA 1
ATOM 1431 C C . PRO A 1 185 ? -16.944 5.385 4.550 1.00 88.00 185 PRO A C 1
ATOM 1433 O O . PRO A 1 185 ? -16.453 4.297 4.241 1.00 88.00 185 PRO A O 1
ATOM 1436 N N . ASP A 1 186 ? -17.044 5.797 5.814 1.00 92.75 186 ASP A N 1
ATOM 1437 C CA . ASP A 1 186 ? -16.652 5.011 6.995 1.00 92.75 186 ASP A CA 1
ATOM 1438 C C . ASP A 1 186 ? -15.187 4.546 7.032 1.00 92.75 186 ASP A C 1
ATOM 1440 O O . ASP A 1 186 ? -14.814 3.667 7.816 1.00 92.75 186 ASP A O 1
ATOM 1444 N N . CYS A 1 187 ? -14.330 5.145 6.205 1.00 95.31 187 CYS A N 1
ATOM 1445 C CA . CYS A 1 187 ? -12.908 4.847 6.169 1.00 95.31 187 CYS A CA 1
ATOM 1446 C C . CYS A 1 187 ? -12.071 6.038 6.641 1.00 95.31 187 CYS A C 1
ATOM 1448 O O . CYS A 1 187 ? -12.434 7.205 6.481 1.00 95.31 187 CYS A O 1
ATOM 1450 N N . THR A 1 188 ? -10.894 5.735 7.175 1.00 96.31 188 THR A N 1
ATOM 1451 C CA . THR A 1 188 ? -9.928 6.713 7.674 1.00 96.31 188 THR A CA 1
ATOM 1452 C C . THR A 1 188 ? -8.627 6.586 6.891 1.00 96.31 188 THR A C 1
ATOM 1454 O O . THR A 1 188 ? -8.069 5.501 6.762 1.00 96.31 188 THR A O 1
ATOM 1457 N N . LEU A 1 189 ? -8.121 7.697 6.365 1.00 95.44 189 LEU A N 1
ATOM 1458 C CA . LEU A 1 189 ? -6.734 7.821 5.940 1.00 95.44 189 LEU A CA 1
ATOM 1459 C C . LEU A 1 189 ? -5.843 7.869 7.183 1.00 95.44 189 LEU A C 1
ATOM 1461 O O . LEU A 1 189 ? -5.904 8.830 7.951 1.00 95.44 189 LEU A O 1
ATOM 1465 N N . VAL A 1 190 ? -4.996 6.859 7.348 1.00 97.50 190 VAL A N 1
ATOM 1466 C CA . VAL A 1 190 ? -4.019 6.770 8.432 1.00 97.50 190 VAL A CA 1
ATOM 1467 C C . VAL A 1 190 ? -2.599 6.872 7.894 1.00 97.50 190 VAL A C 1
ATOM 1469 O O . VAL A 1 190 ? -2.271 6.334 6.834 1.00 97.50 190 VAL A O 1
ATOM 1472 N N . GLY A 1 191 ? -1.745 7.557 8.648 1.00 97.25 191 GLY A N 1
ATOM 1473 C CA . GLY A 1 191 ? -0.299 7.463 8.515 1.00 97.25 191 GLY A CA 1
ATOM 1474 C C . GLY A 1 191 ? 0.282 6.682 9.679 1.00 97.25 191 GLY A C 1
ATOM 1475 O O . GLY A 1 191 ? 0.235 7.149 10.820 1.00 97.25 191 GLY A O 1
ATOM 1476 N N . LEU A 1 192 ? 0.836 5.515 9.378 1.00 97.44 192 LEU A N 1
ATOM 1477 C CA . LEU A 1 192 ? 1.522 4.651 10.326 1.00 97.44 192 LEU A CA 1
ATOM 1478 C C . LEU A 1 192 ? 3.009 4.979 10.343 1.00 97.44 192 LEU A C 1
ATOM 1480 O O . LEU A 1 192 ? 3.616 5.170 9.292 1.00 97.44 192 LEU A O 1
ATOM 1484 N N . MET A 1 193 ? 3.591 5.017 11.534 1.00 97.06 193 MET A N 1
ATOM 1485 C CA . MET A 1 193 ? 5.036 5.005 11.740 1.00 97.06 193 MET A CA 1
ATOM 1486 C C . MET A 1 193 ? 5.426 3.628 12.255 1.00 97.06 193 MET A C 1
ATOM 1488 O O . MET A 1 193 ? 4.839 3.175 13.238 1.00 97.06 193 MET A O 1
ATOM 1492 N N . PHE A 1 194 ? 6.394 2.981 11.615 1.00 96.44 194 PHE A N 1
ATOM 1493 C CA . PHE A 1 194 ? 6.838 1.658 12.042 1.00 96.44 194 PHE A CA 1
ATOM 1494 C C . PHE A 1 194 ? 7.479 1.716 13.429 1.00 96.44 194 PHE A C 1
ATOM 1496 O O . PHE A 1 194 ? 8.240 2.639 13.733 1.00 96.44 194 PHE A O 1
ATOM 1503 N N . GLN A 1 195 ? 7.150 0.738 14.268 1.00 94.75 195 GLN A N 1
ATOM 1504 C CA . GLN A 1 195 ? 7.881 0.474 15.497 1.00 94.75 195 GLN A CA 1
ATOM 1505 C C . GLN A 1 195 ? 9.079 -0.392 15.142 1.00 94.75 195 GLN A C 1
ATOM 1507 O O . GLN A 1 195 ? 8.897 -1.467 14.580 1.00 94.75 195 GLN A O 1
ATOM 1512 N N . GLU A 1 196 ? 10.278 0.122 15.420 1.00 89.94 196 GLU A N 1
ATOM 1513 C CA . GLU A 1 196 ? 11.542 -0.612 15.270 1.00 89.94 196 GLU A CA 1
ATOM 1514 C C . GLU A 1 196 ? 11.618 -1.417 13.955 1.00 89.94 196 GLU A C 1
ATOM 1516 O O . GLU A 1 196 ? 11.763 -2.640 13.976 1.00 89.94 196 GLU A O 1
ATOM 1521 N N . PRO A 1 197 ? 11.461 -0.754 12.788 1.00 88.06 197 PRO A N 1
ATOM 1522 C CA . PRO A 1 197 ? 11.423 -1.447 11.506 1.00 88.06 197 PRO A CA 1
ATOM 1523 C C . PRO A 1 197 ? 12.685 -2.290 11.318 1.00 88.06 197 PRO A C 1
ATOM 1525 O O . PRO A 1 197 ? 13.801 -1.779 11.431 1.00 88.06 197 PRO A O 1
ATOM 1528 N N . SER A 1 198 ? 12.505 -3.576 11.011 1.00 86.62 198 SER A N 1
ATOM 1529 C CA . SER A 1 198 ? 13.632 -4.478 10.792 1.00 86.62 198 SER A CA 1
ATOM 1530 C C . SER A 1 198 ? 14.481 -4.015 9.605 1.00 86.62 198 SER A C 1
ATOM 1532 O O . SER A 1 198 ? 13.981 -3.416 8.648 1.00 86.62 198 SER A O 1
ATOM 1534 N N . THR A 1 199 ? 15.776 -4.326 9.631 1.00 82.25 199 THR A N 1
ATOM 1535 C CA . THR A 1 199 ? 16.686 -4.032 8.511 1.00 82.25 199 THR A CA 1
ATOM 1536 C C . THR A 1 199 ? 16.206 -4.677 7.212 1.00 82.25 199 THR A C 1
ATOM 1538 O O . THR A 1 199 ? 16.283 -4.065 6.151 1.00 82.25 199 THR A O 1
ATOM 1541 N N . LEU A 1 200 ? 15.634 -5.880 7.311 1.00 85.62 200 LEU A N 1
ATOM 1542 C CA . LEU A 1 200 ? 15.019 -6.604 6.203 1.00 85.62 200 LEU A CA 1
ATOM 1543 C C . LEU A 1 200 ? 13.802 -5.862 5.630 1.00 85.62 200 LEU A C 1
ATOM 1545 O O . LEU A 1 200 ? 13.661 -5.775 4.414 1.00 85.62 200 LEU A O 1
ATOM 1549 N N . LEU A 1 201 ? 12.964 -5.267 6.484 1.00 86.12 201 LEU A N 1
ATOM 1550 C CA . LEU A 1 201 ? 11.843 -4.436 6.049 1.00 86.12 201 LEU A CA 1
ATOM 1551 C C . LEU A 1 201 ? 12.303 -3.182 5.314 1.00 86.12 201 LEU A C 1
ATOM 1553 O O . LEU A 1 201 ? 11.788 -2.858 4.244 1.00 86.12 201 LEU A O 1
ATOM 1557 N N . GLN A 1 202 ? 13.289 -2.487 5.868 1.00 84.81 202 GLN A N 1
ATOM 1558 C CA . GLN A 1 202 ? 13.852 -1.298 5.236 1.00 84.81 202 GLN A CA 1
ATOM 1559 C C . GLN A 1 202 ? 14.500 -1.633 3.888 1.00 84.81 202 GLN A C 1
ATOM 1561 O O . GLN A 1 202 ? 14.287 -0.911 2.917 1.00 84.81 202 GLN A O 1
ATOM 1566 N N . ALA A 1 203 ? 15.255 -2.734 3.815 1.00 80.38 203 ALA A N 1
ATOM 1567 C CA . ALA A 1 203 ? 15.853 -3.224 2.577 1.00 80.38 203 ALA A CA 1
ATOM 1568 C C . ALA A 1 203 ? 14.783 -3.574 1.538 1.00 80.38 203 ALA A C 1
ATOM 1570 O O . ALA A 1 203 ? 14.858 -3.093 0.420 1.00 80.38 203 ALA A O 1
ATOM 1571 N N . PHE A 1 204 ? 13.727 -4.301 1.907 1.00 83.94 204 PHE A N 1
ATOM 1572 C CA . PHE A 1 204 ? 12.624 -4.604 0.991 1.00 83.94 204 PHE A CA 1
ATOM 1573 C C . PHE A 1 204 ? 11.950 -3.345 0.432 1.00 83.94 204 PHE A C 1
ATOM 1575 O O . PHE A 1 204 ? 11.725 -3.237 -0.773 1.00 83.94 204 PHE A O 1
ATOM 1582 N N . ILE A 1 205 ? 11.657 -2.361 1.284 1.00 84.81 205 ILE A N 1
ATOM 1583 C CA . ILE A 1 205 ? 11.038 -1.109 0.833 1.00 84.81 205 ILE A CA 1
ATOM 1584 C C . ILE A 1 205 ? 11.958 -0.368 -0.143 1.00 84.81 205 ILE A C 1
ATOM 1586 O O . ILE A 1 205 ? 11.491 0.123 -1.167 1.00 84.81 205 ILE A O 1
ATOM 1590 N N . ARG A 1 206 ? 13.256 -0.295 0.154 1.00 80.31 206 ARG A N 1
ATOM 1591 C CA . ARG A 1 206 ? 14.243 0.390 -0.687 1.00 80.31 206 ARG A CA 1
ATOM 1592 C C . ARG A 1 206 ? 14.497 -0.348 -2.001 1.00 80.31 206 ARG A C 1
ATOM 1594 O O . ARG A 1 206 ? 14.488 0.266 -3.062 1.00 80.31 206 ARG A O 1
ATOM 1601 N N . ASP A 1 207 ? 14.717 -1.652 -1.913 1.00 72.44 207 ASP A N 1
ATOM 1602 C CA . ASP A 1 207 ? 15.333 -2.451 -2.968 1.00 72.44 207 ASP A CA 1
ATOM 1603 C C . ASP A 1 207 ? 14.313 -3.226 -3.794 1.00 72.44 207 ASP A C 1
ATOM 1605 O O . ASP A 1 207 ? 14.658 -3.667 -4.879 1.00 72.44 207 ASP A O 1
ATOM 1609 N N . VAL A 1 208 ? 13.083 -3.413 -3.313 1.00 68.25 208 VAL A N 1
ATOM 1610 C CA . VAL A 1 208 ? 12.015 -4.087 -4.069 1.00 68.25 208 VAL A CA 1
ATOM 1611 C C . VAL A 1 208 ? 10.938 -3.082 -4.445 1.00 68.25 208 VAL A C 1
ATOM 1613 O O . VAL A 1 208 ? 10.645 -2.911 -5.622 1.00 68.25 208 VAL A O 1
ATOM 1616 N N . LEU A 1 209 ? 10.415 -2.324 -3.478 1.00 69.81 209 LEU A N 1
ATOM 1617 C CA . LEU A 1 209 ? 9.380 -1.318 -3.768 1.00 69.81 209 LEU A CA 1
ATOM 1618 C C . LEU A 1 209 ? 9.951 -0.032 -4.383 1.00 69.81 209 LEU A C 1
ATOM 1620 O O . LEU A 1 209 ? 9.222 0.716 -5.032 1.00 69.81 209 LEU A O 1
ATOM 1624 N N . GLY A 1 210 ? 11.241 0.234 -4.166 1.00 61.56 210 GLY A N 1
ATOM 1625 C CA . GLY A 1 210 ? 11.968 1.343 -4.776 1.00 61.56 210 GLY A CA 1
ATOM 1626 C C . GLY A 1 210 ? 12.629 1.006 -6.111 1.00 61.56 210 GLY A C 1
ATOM 1627 O O . GLY A 1 210 ? 13.132 1.920 -6.767 1.00 61.56 210 GLY A O 1
ATOM 1628 N N . ARG A 1 211 ? 12.614 -0.266 -6.547 1.00 62.25 211 ARG A N 1
ATOM 1629 C CA . ARG A 1 211 ? 13.020 -0.622 -7.910 1.00 62.25 211 ARG A CA 1
ATOM 1630 C C . ARG A 1 211 ? 11.971 -0.106 -8.881 1.00 62.25 211 ARG A C 1
ATOM 1632 O O . ARG A 1 211 ? 10.813 -0.509 -8.854 1.00 62.25 211 ARG A O 1
ATOM 1639 N N . ASP A 1 212 ? 12.402 0.790 -9.755 1.00 50.75 212 ASP A N 1
ATOM 1640 C CA . ASP A 1 212 ? 11.635 1.159 -10.932 1.00 50.75 212 ASP A CA 1
ATOM 1641 C C . ASP A 1 212 ? 11.514 -0.098 -11.819 1.00 50.75 212 ASP A C 1
ATOM 1643 O O . ASP A 1 212 ? 12.549 -0.633 -12.235 1.00 50.75 212 ASP A O 1
ATOM 1647 N N . PRO A 1 2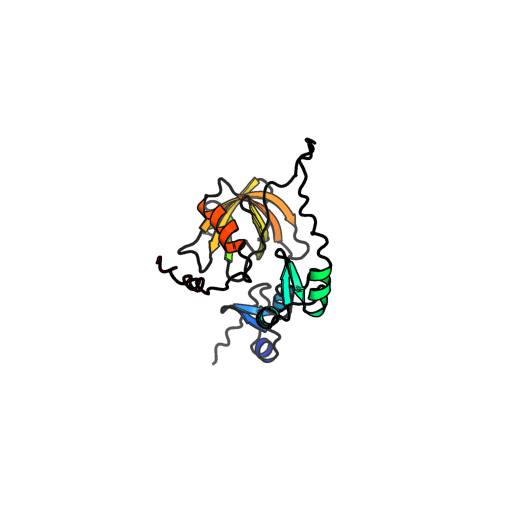13 ? 10.306 -0.613 -12.120 1.00 46.03 213 PRO A N 1
ATOM 1648 C CA . PRO A 1 213 ? 10.153 -1.812 -12.949 1.00 46.03 213 PRO A CA 1
ATOM 1649 C C . PRO A 1 213 ? 10.745 -1.658 -14.366 1.00 46.03 213 PRO A C 1
ATOM 1651 O O . PRO A 1 213 ? 10.903 -2.646 -15.075 1.00 46.03 213 PRO A O 1
ATOM 1654 N N . GLY A 1 214 ? 11.143 -0.444 -14.770 1.00 43.12 214 GLY A N 1
ATOM 1655 C CA . GLY A 1 214 ? 11.857 -0.170 -16.021 1.00 43.12 214 GLY A CA 1
ATOM 1656 C C . GLY A 1 214 ? 13.368 -0.459 -16.032 1.00 43.12 214 GLY A C 1
ATOM 1657 O O . GLY A 1 214 ? 14.003 -0.205 -17.051 1.00 43.12 214 GLY A O 1
ATOM 1658 N N . MET A 1 215 ? 13.978 -0.963 -14.949 1.00 37.22 215 MET A N 1
ATOM 1659 C CA . MET A 1 215 ? 15.439 -1.175 -14.856 1.00 37.22 215 MET A CA 1
ATOM 1660 C C . MET A 1 215 ? 15.907 -2.641 -14.927 1.00 37.22 215 MET A C 1
ATOM 1662 O O . MET A 1 215 ? 17.013 -2.957 -14.490 1.00 37.22 215 MET A O 1
ATOM 1666 N N . TYR A 1 216 ? 15.140 -3.545 -15.538 1.00 34.34 216 TYR A N 1
ATOM 1667 C CA . TYR A 1 216 ? 15.666 -4.863 -15.913 1.00 34.34 216 TYR A CA 1
ATOM 1668 C C . TYR A 1 216 ? 16.034 -4.906 -17.399 1.00 34.34 216 TYR A C 1
ATOM 1670 O O . TYR A 1 216 ? 15.239 -5.302 -18.243 1.00 34.34 216 TYR A O 1
ATOM 1678 N N . SER A 1 217 ? 17.290 -4.583 -17.716 1.00 34.94 217 SER A N 1
ATOM 1679 C CA . SER A 1 217 ? 17.983 -5.282 -18.799 1.00 34.94 217 SER A CA 1
ATOM 1680 C C . SER A 1 217 ? 18.834 -6.367 -18.143 1.00 34.94 217 SER A C 1
ATOM 1682 O O . SER A 1 217 ? 19.977 -6.131 -17.759 1.00 34.94 217 SER A O 1
ATOM 1684 N N . LEU A 1 218 ? 18.259 -7.558 -17.953 1.00 38.47 218 LEU A N 1
ATOM 1685 C CA . LEU A 1 218 ? 19.000 -8.759 -17.547 1.00 38.47 218 LEU A CA 1
ATOM 1686 C C . LEU A 1 218 ? 19.775 -9.327 -18.745 1.00 38.47 218 LEU A C 1
ATOM 1688 O O . LEU A 1 218 ? 19.646 -10.498 -19.085 1.00 38.47 218 LEU A O 1
ATOM 1692 N N . ASN A 1 219 ? 20.588 -8.496 -19.395 1.00 35.44 219 ASN A N 1
ATOM 1693 C CA . ASN A 1 219 ? 21.690 -9.008 -20.190 1.00 35.44 219 ASN A CA 1
ATOM 1694 C C . ASN A 1 219 ? 22.924 -9.011 -19.283 1.00 35.44 219 ASN A C 1
ATOM 1696 O O . ASN A 1 219 ? 23.314 -7.943 -18.800 1.00 35.44 219 ASN A O 1
ATOM 1700 N N . PRO A 1 220 ? 23.551 -10.173 -19.015 1.00 41.78 220 PRO A N 1
ATOM 1701 C CA . PRO A 1 220 ? 24.864 -10.169 -18.391 1.00 41.78 220 PRO A CA 1
ATOM 1702 C C . PRO A 1 220 ? 25.798 -9.313 -19.258 1.00 41.78 220 PRO A C 1
ATOM 1704 O O . PRO A 1 220 ? 25.688 -9.359 -20.488 1.00 41.78 220 PRO A O 1
ATOM 1707 N N . PRO A 1 221 ? 26.696 -8.508 -18.662 1.00 43.62 221 PRO A N 1
ATOM 1708 C CA . PRO A 1 221 ? 27.608 -7.683 -19.436 1.00 43.62 221 PRO A CA 1
ATOM 1709 C C . PRO A 1 221 ? 28.389 -8.589 -20.384 1.00 43.62 221 PRO A C 1
ATOM 1711 O O . PRO A 1 221 ? 29.149 -9.451 -19.941 1.00 43.62 221 PRO A O 1
ATOM 1714 N N . THR A 1 222 ? 28.186 -8.406 -21.692 1.00 47.28 222 THR A N 1
ATOM 1715 C CA . THR A 1 222 ? 29.007 -9.048 -22.718 1.00 47.28 222 THR A CA 1
ATOM 1716 C C . THR A 1 222 ? 30.467 -8.776 -22.363 1.00 47.28 222 THR A C 1
ATOM 1718 O O . THR A 1 222 ? 30.843 -7.603 -22.239 1.00 47.28 222 THR A O 1
ATOM 1721 N N . PRO A 1 223 ? 31.294 -9.812 -22.136 1.00 51.09 223 PRO A N 1
ATOM 1722 C CA . PRO A 1 223 ? 32.683 -9.605 -21.769 1.00 51.09 223 PRO A CA 1
ATOM 1723 C C . PRO A 1 223 ? 33.365 -8.795 -22.871 1.00 51.09 223 PRO A C 1
ATOM 1725 O O . PRO A 1 223 ? 33.300 -9.147 -24.050 1.00 51.09 223 PRO A O 1
ATOM 1728 N N . LYS A 1 224 ? 33.989 -7.675 -22.483 1.00 61.06 224 LYS A N 1
ATOM 1729 C CA . LYS A 1 224 ? 34.737 -6.822 -23.412 1.00 61.06 224 LYS A CA 1
ATOM 1730 C C . LYS A 1 224 ? 35.758 -7.684 -24.169 1.00 61.06 224 LYS A C 1
ATOM 1732 O O . LYS A 1 224 ? 36.479 -8.446 -23.517 1.00 61.06 224 LYS A O 1
ATOM 1737 N N . PRO A 1 225 ? 35.858 -7.565 -25.506 1.00 59.44 225 PRO A N 1
ATOM 1738 C CA . PRO A 1 225 ? 36.886 -8.262 -26.261 1.00 59.44 225 PRO A CA 1
ATOM 1739 C C . PRO A 1 225 ? 38.259 -7.885 -25.704 1.00 59.44 225 PRO A C 1
ATOM 1741 O O . PRO A 1 225 ? 38.582 -6.709 -25.519 1.00 59.44 225 PRO A O 1
ATOM 1744 N N . ARG A 1 226 ? 39.043 -8.911 -25.371 1.00 60.25 226 ARG A N 1
ATOM 1745 C CA . ARG A 1 226 ? 40.391 -8.761 -24.829 1.00 60.25 226 ARG A CA 1
ATOM 1746 C C . ARG A 1 226 ? 41.244 -8.031 -25.878 1.00 60.25 226 ARG A C 1
ATOM 1748 O O . ARG A 1 226 ? 41.257 -8.483 -27.025 1.00 60.25 226 ARG A O 1
ATOM 1755 N N . PRO A 1 227 ? 41.941 -6.934 -25.536 1.00 68.56 227 PRO A N 1
ATOM 1756 C CA . PRO A 1 227 ? 42.839 -6.292 -26.484 1.00 68.56 227 PRO A CA 1
ATOM 1757 C C . PRO A 1 227 ? 43.923 -7.291 -26.920 1.00 68.56 227 PRO A C 1
ATOM 1759 O O . PRO A 1 227 ? 44.345 -8.123 -26.105 1.00 68.56 227 PRO A O 1
ATOM 1762 N N . PRO A 1 228 ? 44.356 -7.253 -28.193 1.00 63.72 228 PRO A N 1
ATOM 1763 C CA . PRO A 1 228 ? 45.388 -8.149 -28.685 1.00 63.72 228 PRO A CA 1
ATOM 1764 C C . PRO A 1 228 ? 46.654 -7.959 -27.851 1.00 63.72 228 PRO A C 1
ATOM 1766 O O . PRO A 1 228 ? 47.129 -6.842 -27.653 1.00 63.72 228 PRO A O 1
ATOM 1769 N N . SER A 1 229 ? 47.173 -9.073 -27.333 1.00 66.88 229 SER A N 1
ATOM 1770 C CA . SER A 1 229 ? 48.460 -9.115 -26.648 1.00 66.88 229 SER A CA 1
ATOM 1771 C C . SER A 1 229 ? 49.516 -8.535 -27.584 1.00 66.88 229 SER A C 1
ATOM 1773 O O . SER A 1 229 ? 49.772 -9.081 -28.658 1.00 66.88 229 SER A O 1
ATOM 1775 N N . ALA A 1 230 ? 50.110 -7.414 -27.176 1.00 58.78 230 ALA A N 1
ATOM 1776 C CA . ALA A 1 230 ? 51.314 -6.908 -27.805 1.00 58.78 230 ALA A CA 1
ATOM 1777 C C . ALA A 1 230 ? 52.391 -7.990 -27.655 1.00 58.78 230 ALA A C 1
ATOM 1779 O O . ALA A 1 230 ? 52.837 -8.285 -26.546 1.00 58.78 230 ALA A O 1
ATOM 1780 N N . ARG A 1 231 ? 52.757 -8.625 -28.772 1.00 57.62 231 ARG A N 1
ATOM 1781 C CA . ARG A 1 231 ? 53.974 -9.427 -28.858 1.00 57.62 231 ARG A CA 1
ATOM 1782 C C . ARG A 1 231 ? 55.145 -8.472 -28.669 1.00 57.62 231 ARG A C 1
ATOM 1784 O O . ARG A 1 231 ? 55.382 -7.626 -29.526 1.00 57.62 231 ARG A O 1
ATOM 1791 N N . SER A 1 232 ? 55.844 -8.599 -27.549 1.00 57.31 232 SER A N 1
ATOM 1792 C CA . SER A 1 232 ? 57.187 -8.051 -27.400 1.00 57.31 232 SER A CA 1
ATOM 1793 C C . SER A 1 232 ? 58.096 -8.743 -28.417 1.00 57.31 232 SER A C 1
ATOM 1795 O O . SER A 1 232 ? 58.168 -9.974 -28.433 1.00 57.31 232 SER A O 1
ATOM 1797 N N . ALA A 1 233 ? 58.702 -7.944 -29.291 1.00 58.34 233 ALA A N 1
ATOM 1798 C CA . ALA A 1 233 ? 59.869 -8.313 -30.084 1.00 58.34 233 ALA A CA 1
ATOM 1799 C C . ALA A 1 233 ? 61.134 -7.935 -29.308 1.00 58.34 233 ALA A C 1
ATOM 1801 O O . ALA A 1 233 ? 61.057 -6.948 -28.537 1.00 58.34 233 ALA A O 1
#

Secondary structure (DSSP, 8-state):
------EE-TTT--EE-HHHHHTTSEEEETTEEEEHHHHHTTS-B-TTT--B--HHHHHTTSEEEETTEEEEHHHHHHHHHT-S-S--------------S--S--BPPPTTPEEEEEESHHHHHHPPP-EEEEEEEETTEEEEEEES---TT-EEEEEEE-TTSSS-EEEEEEEEEEEE-SSSTTEEEEEEEEES--HHHHHHHHHTTTS-GGG------PPPPPPPP----

pLDDT: mean 77.56, std 17.92, range [34.34, 97.69]

Nearest PDB structures (foldseek):
  9fnn-assembly1_A  TM=6.960E-01  e=1.845E-02  Escherichia coli
  8gra-assembly1_G  TM=3.507E-01  e=1.951E-02  Bacteroides fragilis
  7ena-assembly1_r  TM=2.465E-01  e=7.215E+00  Homo sapiens
  8trh-assembly1_R  TM=1.078E-01  e=6.824E+00  Homo sapiens

Solvent-accessible surface area (backbone atoms only — not comparable to full-atom values): 13930 Å² total; per-residue (Å²): 136,82,84,75,75,72,45,42,14,73,78,79,62,48,78,39,56,76,63,32,50,77,66,67,44,25,50,73,56,94,92,38,41,33,36,41,71,61,46,59,75,64,48,47,44,15,71,86,82,57,45,77,44,58,72,66,33,45,78,71,65,43,26,50,72,58,96,91,41,41,29,36,49,95,45,37,64,56,60,59,71,50,64,59,67,83,73,75,70,81,68,79,80,71,95,64,94,72,77,71,92,67,95,72,70,76,34,58,73,54,94,70,54,44,73,42,30,27,51,50,69,76,62,21,75,80,45,64,68,32,50,70,41,79,59,34,37,34,68,62,26,35,32,33,33,27,62,46,87,62,59,59,72,39,52,34,35,35,34,43,39,36,88,92,43,100,53,72,49,73,49,42,25,34,26,70,42,56,43,77,35,92,89,40,86,72,20,21,38,33,34,32,35,45,54,82,63,50,70,67,57,36,46,44,46,54,66,56,51,53,49,61,89,88,72,75,75,89,62,76,81,75,77,74,81,76,77,81,80,79,77,84,128

Radius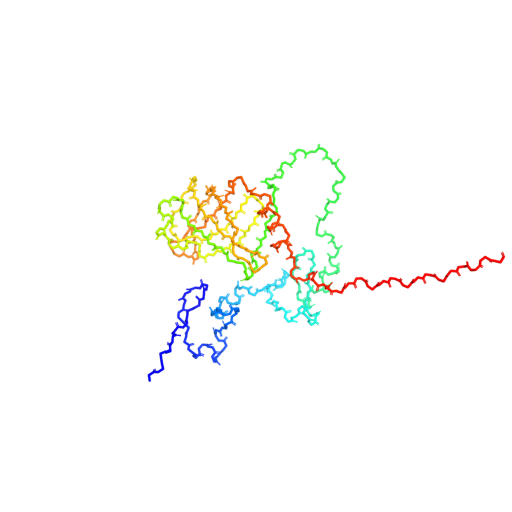 of gyration: 22.76 Å; Cα contacts (8 Å, |Δi|>4): 350; chains: 1; bounding box: 87×52×50 Å